Protein AF-A0A2E7EAT1-F1 (afdb_monomer)

Radius of gyration: 22.91 Å; Cα contacts (8 Å, |Δi|>4): 538; chains: 1; bounding box: 52×39×74 Å

pLDDT: mean 78.87, std 20.2, range [28.97, 98.12]

Sequence (276 aa):
MGLHQLEQKSNPVDELDRSYPRWRESFPIPLDDETGRGFLNGLLTTASKEARKTSPSGSSLACEHFLLPVSECLETEITLPVELSMTVNQLPASNRFDLSIHEGRTLLASVGPAYSVVSEKLIKVRVRQQKFICRRKDPSKALSVVASIGGQAVCAVEIPGSVLDLGVVPVGFDSSDESLRWHCVGQSSFTTRVQDLTLLVPEDSQVSSEDCSVIEQALSVFDTRLWHFSGCGRVTCANEDVFSIRLGGAQSFNSPIELKGKLLDYPTRPSALHLS

Secondary structure (DSSP, 8-state):
--STTSTTSS-HHHHHHHH-TTGGGGSSS---TTHHHHHHHHHHHHHHHHHTT--SSSPPSEEEEEEEGGGTEEEEEEE--SEEEEE-SS--S-SEEEEEEEETTEEEEEEEEEEEEEETTEEEEE-S--EEEEE-S-TTSPEEEEEEETTEEEEEEE-TT----TTTS-EEEE-SS--SSEEEEEESSEE-S-SEEEEEEETT-EEEEEEEEEEEEEEE-SSEEEEEEEEEEEEEEESSSEEEEEES----TT-------EEP-S--SSS--EE-

Mean predicted aligned error: 14.43 Å

Structure (mmCIF, N/CA/C/O backbone):
data_AF-A0A2E7EAT1-F1
#
_entry.id   AF-A0A2E7EAT1-F1
#
loop_
_atom_site.group_PDB
_atom_site.id
_atom_site.type_symbol
_atom_site.label_atom_id
_atom_site.label_alt_id
_atom_site.label_comp_id
_atom_site.label_asym_id
_atom_site.label_entity_id
_atom_site.label_seq_id
_atom_site.pdbx_PDB_ins_code
_atom_site.Cartn_x
_atom_site.Cartn_y
_atom_site.Cartn_z
_atom_site.occupancy
_atom_site.B_iso_or_equiv
_atom_site.auth_seq_id
_atom_site.auth_comp_id
_atom_site.auth_asym_id
_atom_site.auth_atom_id
_atom_site.pdbx_PDB_model_num
ATOM 1 N N . MET A 1 1 ? -22.369 27.302 -6.506 1.00 28.97 1 MET A N 1
ATOM 2 C CA . MET A 1 1 ? -23.353 26.275 -6.094 1.00 28.97 1 MET A CA 1
ATOM 3 C C . MET A 1 1 ? -23.202 25.098 -7.042 1.00 28.97 1 MET A C 1
ATOM 5 O O . MET A 1 1 ? -23.425 25.312 -8.217 1.00 28.97 1 MET A O 1
ATOM 9 N N . GLY A 1 2 ? -22.784 23.887 -6.699 1.00 33.88 2 GLY A N 1
ATOM 10 C CA . GLY A 1 2 ? -22.225 23.288 -5.491 1.00 33.88 2 GLY A CA 1
ATOM 11 C C . GLY A 1 2 ? -21.846 21.854 -5.894 1.00 33.88 2 GLY A C 1
ATOM 12 O O . GLY A 1 2 ? -22.722 21.101 -6.290 1.00 33.88 2 GLY A O 1
ATOM 13 N N . LEU A 1 3 ? -20.560 21.492 -5.839 1.00 37.31 3 LEU A N 1
ATOM 14 C CA . LEU A 1 3 ? -20.034 20.152 -6.183 1.00 37.31 3 LEU A CA 1
ATOM 15 C C . LEU A 1 3 ? -20.267 19.113 -5.062 1.00 37.31 3 LEU A C 1
ATOM 17 O O . LEU A 1 3 ? -19.711 18.022 -5.078 1.00 37.31 3 LEU A O 1
ATOM 21 N N . HIS A 1 4 ? -21.080 19.448 -4.060 1.00 41.50 4 HIS A N 1
ATOM 22 C CA . HIS A 1 4 ? -21.023 18.840 -2.728 1.00 41.50 4 HIS A CA 1
ATOM 23 C C . HIS A 1 4 ? -21.958 17.642 -2.500 1.00 41.50 4 HIS A C 1
ATOM 25 O O . HIS A 1 4 ? -22.282 17.358 -1.352 1.00 41.50 4 HIS A O 1
ATOM 31 N N . GLN A 1 5 ? -22.425 16.935 -3.535 1.00 43.59 5 GLN A N 1
ATOM 32 C CA . GLN A 1 5 ? -23.431 15.875 -3.323 1.00 43.59 5 GLN A CA 1
ATOM 33 C C . GLN A 1 5 ? -23.338 14.641 -4.228 1.00 43.59 5 GLN A C 1
ATOM 35 O O . GLN A 1 5 ? -24.230 13.797 -4.193 1.00 43.59 5 GLN A O 1
ATOM 40 N N . LEU A 1 6 ? -22.238 14.468 -4.966 1.00 47.22 6 LEU A N 1
ATOM 41 C CA . LEU A 1 6 ? -21.974 13.226 -5.714 1.00 47.22 6 LEU A CA 1
ATOM 42 C C . LEU A 1 6 ? -21.481 12.083 -4.805 1.00 47.22 6 LEU A C 1
ATOM 44 O O . LEU A 1 6 ? -21.530 10.919 -5.179 1.00 47.22 6 LEU A O 1
ATOM 48 N N . GLU A 1 7 ? -21.035 12.418 -3.591 1.00 44.88 7 GLU A N 1
ATOM 49 C CA . GLU A 1 7 ? -20.271 11.543 -2.691 1.00 44.88 7 GLU A CA 1
ATOM 50 C C . GLU A 1 7 ? -21.104 10.522 -1.897 1.00 44.88 7 GLU A C 1
ATOM 52 O O . GLU A 1 7 ? -20.537 9.625 -1.278 1.00 44.88 7 GLU A O 1
ATOM 57 N N . GLN A 1 8 ? -22.432 10.657 -1.870 1.00 47.19 8 GLN A N 1
ATOM 58 C CA . GLN A 1 8 ? -23.310 9.848 -1.007 1.00 47.19 8 GLN A CA 1
ATOM 59 C C . GLN A 1 8 ? -24.225 8.887 -1.776 1.00 47.19 8 GLN A C 1
ATOM 61 O O . GLN A 1 8 ? -25.107 8.272 -1.177 1.00 47.19 8 GLN A O 1
ATOM 66 N N . LYS A 1 9 ? -24.058 8.759 -3.097 1.00 50.50 9 LYS A N 1
ATOM 67 C CA . LYS A 1 9 ? -24.970 7.982 -3.946 1.00 50.50 9 LYS A CA 1
ATOM 68 C C . LYS A 1 9 ? -24.216 6.958 -4.783 1.00 50.50 9 LYS A C 1
ATOM 70 O O . LYS A 1 9 ? -23.127 7.221 -5.273 1.00 50.50 9 LYS A O 1
ATOM 75 N N . SER A 1 10 ? -24.830 5.794 -4.965 1.00 52.03 10 SER A N 1
ATOM 76 C CA . SER A 1 10 ? -24.263 4.637 -5.666 1.00 52.03 10 SER A CA 1
ATOM 77 C C . SER A 1 10 ? -24.008 4.852 -7.166 1.00 52.03 10 SER A C 1
ATOM 79 O O . SER A 1 10 ? -23.340 4.023 -7.774 1.00 52.03 10 SER A O 1
ATOM 81 N N . ASN A 1 11 ? -24.517 5.938 -7.767 1.00 60.50 11 ASN A N 1
ATOM 82 C CA . ASN A 1 11 ? -24.373 6.231 -9.196 1.00 60.50 11 ASN A CA 1
ATOM 83 C C . ASN A 1 11 ? -24.204 7.749 -9.446 1.00 60.50 11 ASN A C 1
ATOM 85 O O . ASN A 1 11 ? -25.186 8.452 -9.693 1.00 60.50 11 ASN A O 1
ATOM 89 N N . PRO A 1 12 ? -22.980 8.294 -9.337 1.00 60.62 12 PRO A N 1
ATOM 90 C CA . PRO A 1 12 ? -22.728 9.735 -9.451 1.00 60.62 12 PRO A CA 1
ATOM 91 C C . PRO A 1 12 ? -23.017 10.302 -10.852 1.00 60.62 12 PRO A C 1
ATOM 93 O O . PRO A 1 12 ? -23.352 11.478 -10.976 1.00 60.62 12 PRO A O 1
ATOM 96 N N . VAL A 1 13 ? -22.978 9.472 -11.899 1.00 62.53 13 VAL A N 1
ATOM 97 C CA . VAL A 1 13 ? -23.363 9.868 -13.265 1.00 62.53 13 VAL A CA 1
ATOM 98 C C . VAL A 1 13 ? -24.825 10.332 -13.338 1.00 62.53 13 VAL A C 1
ATOM 100 O O . VAL A 1 13 ? -25.099 11.348 -13.970 1.00 62.53 13 VAL A O 1
ATOM 103 N N . ASP A 1 14 ? -25.749 9.674 -12.630 1.00 66.31 14 ASP A N 1
ATOM 104 C CA . ASP A 1 14 ? -27.177 10.041 -12.653 1.00 66.31 14 ASP A CA 1
ATOM 105 C C . ASP A 1 14 ? -27.439 11.417 -12.018 1.00 66.31 14 ASP A C 1
ATOM 107 O O . ASP A 1 14 ? -28.362 12.140 -12.397 1.00 66.31 14 ASP A O 1
ATOM 111 N N . GLU A 1 15 ? -26.617 11.810 -11.044 1.00 64.56 15 GLU A N 1
ATOM 112 C CA . GLU A 1 15 ? -26.717 13.127 -10.417 1.00 64.56 15 GLU A CA 1
ATOM 113 C C . GLU A 1 15 ? -26.063 14.207 -11.287 1.00 64.56 15 GLU A C 1
ATOM 115 O O . GLU A 1 15 ? -26.566 15.330 -11.344 1.00 64.56 15 GLU A O 1
ATOM 120 N N . LEU A 1 16 ? -24.987 13.883 -12.014 1.00 61.81 16 LEU A N 1
ATOM 121 C CA . LEU A 1 16 ? -24.411 14.780 -13.021 1.00 61.81 16 LEU A CA 1
ATOM 122 C C . LEU A 1 16 ? -25.397 15.023 -14.176 1.00 61.81 16 LEU A C 1
ATOM 124 O O . LEU A 1 16 ? -25.563 16.162 -14.608 1.00 61.81 16 LEU A O 1
ATOM 128 N N . ASP A 1 17 ? -26.127 13.989 -14.597 1.00 68.56 17 ASP A N 1
ATOM 129 C CA . ASP A 1 17 ? -27.201 14.080 -15.598 1.00 68.56 17 ASP A CA 1
ATOM 130 C C . ASP A 1 17 ? -28.335 14.993 -15.148 1.00 68.56 17 ASP A C 1
ATOM 132 O O . ASP A 1 17 ? -28.894 15.752 -15.938 1.00 68.56 17 ASP A O 1
ATOM 136 N N . ARG A 1 18 ? -28.655 14.950 -13.856 1.00 65.06 18 ARG A N 1
ATOM 137 C CA . ARG A 1 18 ? -29.712 15.758 -13.254 1.00 65.06 18 ARG A CA 1
ATOM 138 C C . ARG A 1 18 ? -29.282 17.204 -12.989 1.00 65.06 18 ARG A C 1
ATOM 140 O O . ARG A 1 18 ? -30.088 18.116 -13.159 1.00 65.06 18 ARG A O 1
ATOM 147 N N . SER A 1 19 ? -28.052 17.416 -12.526 1.00 63.16 19 SER A N 1
ATOM 148 C CA . SER A 1 19 ? -27.554 18.725 -12.076 1.00 63.16 19 SER A CA 1
ATOM 149 C C . SER A 1 19 ? -26.894 19.540 -13.189 1.00 63.16 19 SER A C 1
ATOM 151 O O . SER A 1 19 ? -26.965 20.770 -13.168 1.00 63.16 19 SER A O 1
ATOM 153 N N . TYR A 1 20 ? -26.307 18.880 -14.190 1.00 65.06 20 TYR A N 1
ATOM 154 C CA . TYR A 1 20 ? -25.714 19.530 -15.353 1.00 65.06 20 TYR A CA 1
ATOM 155 C C . TYR A 1 20 ? -25.959 18.710 -16.635 1.00 65.06 20 TYR A C 1
ATOM 157 O O . TYR A 1 20 ? -25.028 18.136 -17.181 1.00 65.06 20 TYR A O 1
ATOM 165 N N . PRO A 1 21 ? -27.189 18.679 -17.187 1.00 66.31 21 PRO A N 1
ATOM 166 C CA . PRO A 1 21 ? -27.603 17.717 -18.224 1.00 66.31 21 PRO A CA 1
ATOM 167 C C . PRO A 1 21 ? -26.758 17.679 -19.510 1.00 66.31 21 PRO A C 1
ATOM 169 O O . PRO A 1 21 ? -26.779 16.688 -20.233 1.00 66.31 21 PRO A O 1
ATOM 172 N N . ARG A 1 22 ? -26.004 18.748 -19.798 1.00 63.25 22 ARG A N 1
ATOM 173 C CA . ARG A 1 22 ? -25.12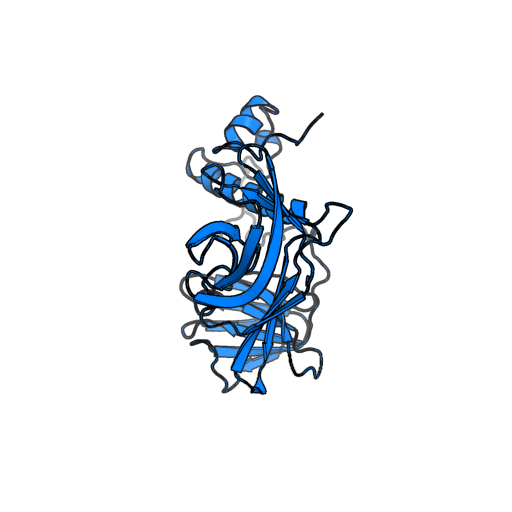5 18.873 -20.975 1.00 63.25 22 ARG A CA 1
ATOM 174 C C . ARG A 1 22 ? -23.644 18.655 -20.672 1.00 63.25 22 ARG A C 1
ATOM 176 O O . ARG A 1 22 ? -22.795 18.921 -21.515 1.00 63.25 22 ARG A O 1
ATOM 183 N N . TRP A 1 23 ? -23.310 18.158 -19.485 1.00 67.75 23 TRP A N 1
ATOM 184 C CA . TRP A 1 23 ? -21.926 17.906 -19.086 1.00 67.75 23 TRP A CA 1
ATOM 185 C C . TRP A 1 23 ? -21.189 16.985 -20.072 1.00 67.75 23 TRP A C 1
ATOM 187 O O . TRP A 1 23 ? -20.004 17.190 -20.326 1.00 67.75 23 TRP A O 1
ATOM 197 N N . ARG A 1 24 ? -21.910 16.030 -20.682 1.00 63.88 24 ARG A N 1
ATOM 198 C CA . ARG A 1 24 ? -21.388 15.111 -21.706 1.00 63.88 24 ARG A CA 1
ATOM 199 C C . ARG A 1 24 ? -20.884 15.825 -22.958 1.00 63.88 24 ARG A C 1
ATOM 201 O O . ARG A 1 24 ? -19.910 15.381 -23.547 1.00 63.88 24 ARG A O 1
ATOM 208 N N . GLU A 1 25 ? -21.497 16.945 -23.341 1.00 61.31 25 GLU A N 1
ATOM 209 C CA . GLU A 1 25 ? -21.075 17.744 -24.505 1.00 61.31 25 GLU A CA 1
ATOM 210 C C . GLU A 1 25 ? -19.746 18.470 -24.252 1.00 61.31 25 GLU A C 1
ATOM 212 O O . GLU A 1 25 ? -19.047 18.850 -25.185 1.00 61.31 25 GLU A O 1
ATOM 217 N N . SER A 1 26 ? -19.401 18.670 -22.979 1.00 56.22 26 SER A N 1
ATOM 218 C CA . SER A 1 26 ? -18.141 19.283 -22.546 1.00 56.22 26 SER A CA 1
ATOM 219 C C . SER A 1 26 ? -17.077 18.240 -22.196 1.00 56.22 26 SER A C 1
ATOM 221 O O . SER A 1 26 ? -15.976 18.603 -21.780 1.00 56.22 26 SER A O 1
ATOM 223 N N . PHE A 1 27 ? -17.405 16.950 -22.322 1.00 54.09 27 PHE A N 1
ATOM 224 C CA . PHE A 1 27 ? -16.503 15.862 -21.988 1.00 54.09 27 PHE A CA 1
ATOM 225 C C . PHE A 1 27 ? -15.652 15.498 -23.217 1.00 54.09 27 PHE A C 1
ATOM 227 O O . PHE A 1 27 ? -16.195 15.330 -24.307 1.00 54.09 27 PHE A O 1
ATOM 234 N N . PRO A 1 28 ? -14.319 15.382 -23.080 1.00 48.28 28 PRO A N 1
ATOM 235 C CA . PRO A 1 28 ? -13.398 15.347 -24.220 1.00 48.28 28 PRO A CA 1
ATOM 236 C C . PRO A 1 28 ? -13.433 14.054 -25.057 1.00 48.28 28 PRO A C 1
ATOM 238 O O . PRO A 1 28 ? -12.674 13.945 -26.017 1.00 48.28 28 PRO A O 1
ATOM 241 N N . ILE A 1 29 ? -14.282 13.077 -24.719 1.00 47.31 29 ILE A N 1
ATOM 242 C CA . ILE A 1 29 ? -14.401 11.791 -25.420 1.00 47.31 29 ILE A CA 1
ATOM 243 C C . ILE A 1 29 ? -15.896 11.436 -25.541 1.00 47.31 29 ILE A C 1
ATOM 245 O O . ILE A 1 29 ? -16.585 11.468 -24.518 1.00 47.31 29 ILE A O 1
ATOM 249 N N . PRO A 1 30 ? -16.421 11.100 -26.738 1.00 51.84 30 PRO A N 1
ATOM 250 C CA . PRO A 1 30 ? -17.776 10.576 -26.882 1.00 51.84 30 PRO A CA 1
ATOM 251 C C . PRO A 1 30 ? -17.837 9.159 -26.300 1.00 51.84 30 PRO A C 1
ATOM 253 O O . PRO A 1 30 ? -16.985 8.323 -26.590 1.00 51.84 30 PRO A O 1
ATOM 256 N N . LEU A 1 31 ? -18.814 8.914 -25.431 1.00 51.00 31 LEU A N 1
ATOM 257 C CA . LEU A 1 31 ? -18.937 7.678 -24.665 1.00 51.00 31 LEU A CA 1
ATOM 258 C C . LEU A 1 31 ? -20.204 6.940 -25.089 1.00 51.00 31 LEU A C 1
ATOM 260 O O . LEU A 1 31 ? -21.285 7.521 -25.041 1.00 51.00 31 LEU A O 1
ATOM 264 N N . ASP A 1 32 ? -20.065 5.663 -25.435 1.00 57.19 32 ASP A N 1
ATOM 265 C CA . ASP A 1 32 ? -21.198 4.763 -25.637 1.00 57.19 32 ASP A CA 1
ATOM 266 C C . ASP A 1 32 ? -21.743 4.302 -24.267 1.00 57.19 32 ASP A C 1
ATOM 268 O O . ASP A 1 32 ? -20.982 4.041 -23.323 1.00 57.19 32 ASP A O 1
ATOM 272 N N . ASP A 1 33 ? -23.074 4.246 -24.151 1.00 59.47 33 ASP A N 1
ATOM 273 C CA . ASP A 1 33 ? -23.822 4.457 -22.898 1.00 59.47 33 ASP A CA 1
ATOM 274 C C . ASP A 1 33 ? -23.618 3.424 -21.773 1.00 59.47 33 ASP A C 1
ATOM 276 O O . ASP A 1 33 ? -23.931 3.727 -20.620 1.00 59.47 33 ASP A O 1
ATOM 280 N N . GLU A 1 34 ? -23.077 2.232 -22.039 1.00 55.03 34 GLU A N 1
ATOM 281 C CA . GLU A 1 34 ? -22.991 1.168 -21.023 1.00 55.03 34 GLU A CA 1
ATOM 282 C C . GLU A 1 34 ? -21.572 1.004 -20.442 1.00 55.03 34 GLU A C 1
ATOM 284 O O . GLU A 1 34 ? -21.390 1.042 -19.222 1.00 55.03 34 GLU A O 1
ATOM 289 N N . THR A 1 35 ? -20.537 0.952 -21.287 1.00 50.91 35 THR A N 1
ATOM 290 C CA . THR A 1 35 ? -19.131 0.806 -20.852 1.00 50.91 35 THR A CA 1
ATOM 291 C C . THR A 1 35 ? -18.541 2.121 -20.322 1.00 50.91 35 THR A C 1
ATOM 293 O O . THR A 1 35 ? -17.751 2.119 -19.373 1.00 50.91 35 THR A O 1
ATOM 296 N N . GLY A 1 36 ? -18.968 3.270 -20.862 1.00 53.06 36 GLY A N 1
ATOM 297 C CA . GLY A 1 36 ? -18.473 4.587 -20.441 1.00 53.06 36 GLY A CA 1
ATOM 298 C C . GLY A 1 36 ? -18.829 4.944 -18.994 1.00 53.06 36 GLY A C 1
ATOM 299 O O . GLY A 1 36 ? -18.054 5.606 -18.302 1.00 53.06 36 GLY A O 1
ATOM 300 N N . ARG A 1 37 ? -19.970 4.452 -18.496 1.00 54.72 37 ARG A N 1
ATOM 301 C CA . ARG A 1 37 ? -20.460 4.736 -17.136 1.00 54.72 37 ARG A CA 1
ATOM 302 C C . ARG A 1 37 ? -19.604 4.083 -16.053 1.00 54.72 37 ARG A C 1
ATOM 304 O O . ARG A 1 37 ? -19.332 4.717 -15.035 1.00 54.72 37 ARG A O 1
ATOM 311 N N . GLY A 1 38 ? -19.151 2.847 -16.274 1.00 55.97 38 GLY A N 1
ATOM 312 C CA . GLY A 1 38 ? -18.271 2.137 -15.339 1.00 55.97 38 GLY A CA 1
ATOM 313 C C . GLY A 1 38 ? -16.911 2.824 -15.193 1.00 55.97 38 GLY A C 1
ATOM 314 O O . GLY A 1 38 ? -16.457 3.081 -14.078 1.00 55.97 38 GLY A O 1
ATOM 315 N N . PHE A 1 39 ? -16.316 3.216 -16.322 1.00 55.12 39 PHE A N 1
ATOM 316 C CA . PHE A 1 39 ? -15.049 3.948 -16.366 1.00 55.12 39 PHE A CA 1
ATOM 317 C C . PHE A 1 39 ? -15.139 5.329 -15.695 1.00 55.12 39 PHE A C 1
ATOM 319 O O . PHE A 1 39 ? -14.283 5.685 -14.884 1.00 55.12 39 PHE A O 1
ATOM 326 N N . LEU A 1 40 ? -16.211 6.083 -15.961 1.00 55.28 40 LEU A N 1
ATOM 327 C CA . LEU A 1 40 ? -16.475 7.381 -15.330 1.00 55.28 40 LEU A CA 1
ATOM 328 C C . LEU A 1 40 ? -16.668 7.277 -13.820 1.00 55.28 40 LEU A C 1
ATOM 330 O O . LEU A 1 40 ? -16.116 8.087 -13.077 1.00 55.28 40 LEU A O 1
ATOM 334 N N . ASN A 1 41 ? -17.424 6.278 -13.361 1.00 55.06 41 ASN A N 1
ATOM 335 C CA . ASN A 1 41 ? -17.585 6.028 -11.934 1.00 55.06 41 ASN A CA 1
ATOM 336 C C . ASN A 1 41 ? -16.228 5.723 -11.288 1.00 55.06 41 ASN A C 1
ATOM 338 O O . ASN A 1 41 ? -15.935 6.269 -10.227 1.00 55.06 41 ASN A O 1
ATOM 342 N N . GLY A 1 42 ? -15.370 4.941 -11.949 1.00 53.81 42 GLY A N 1
ATOM 343 C CA . GLY A 1 42 ? -13.995 4.696 -11.510 1.00 53.81 42 GLY A CA 1
ATOM 344 C C . GLY A 1 42 ? -13.162 5.978 -11.408 1.00 53.81 42 GLY A C 1
ATOM 345 O O . GLY A 1 42 ? -12.631 6.284 -10.342 1.00 53.81 42 GLY A O 1
ATOM 346 N N . LEU A 1 43 ? -13.101 6.774 -12.479 1.00 55.16 43 LEU A N 1
ATOM 347 C CA . LEU A 1 43 ? -12.335 8.026 -12.532 1.00 55.16 43 LEU A CA 1
ATOM 348 C C . LEU A 1 43 ? -12.812 9.070 -11.518 1.00 55.16 43 LEU A C 1
ATOM 350 O O . LEU A 1 43 ? -11.986 9.670 -10.833 1.00 55.16 43 LEU A O 1
ATOM 354 N N . LEU A 1 44 ? -14.124 9.281 -11.397 1.00 53.06 44 LEU A N 1
ATOM 355 C CA . LEU A 1 44 ? -14.697 10.233 -10.442 1.00 53.06 44 LEU A CA 1
ATOM 356 C C . LEU A 1 44 ? -14.467 9.774 -9.003 1.00 53.06 44 LEU A C 1
ATOM 358 O O . LEU A 1 44 ? -14.117 10.588 -8.155 1.00 53.06 44 LEU A O 1
ATOM 362 N N . THR A 1 45 ? -14.577 8.472 -8.730 1.00 51.34 45 THR A N 1
ATOM 363 C CA . THR A 1 45 ? -14.270 7.923 -7.402 1.00 51.34 45 THR A CA 1
ATOM 364 C C . THR A 1 45 ? -12.799 8.141 -7.048 1.00 51.34 45 THR A C 1
ATOM 366 O O . THR A 1 45 ? -12.493 8.559 -5.930 1.00 51.34 45 THR A O 1
ATOM 369 N N . THR A 1 46 ? -11.883 7.918 -7.992 1.00 50.34 46 THR A N 1
ATOM 370 C CA . THR A 1 46 ? -10.442 8.135 -7.796 1.00 50.34 46 THR A CA 1
ATOM 371 C C . THR A 1 46 ? -10.106 9.621 -7.643 1.00 50.34 46 THR A C 1
ATOM 373 O O . THR A 1 46 ? -9.403 9.994 -6.706 1.00 50.34 46 THR A O 1
ATOM 376 N N . ALA A 1 47 ? -10.681 10.499 -8.468 1.00 40.22 47 ALA A N 1
ATOM 377 C CA . ALA A 1 47 ? -10.500 11.947 -8.362 1.00 40.22 47 ALA A CA 1
ATOM 378 C C . ALA A 1 47 ? -11.070 12.517 -7.049 1.00 40.22 47 ALA A C 1
ATOM 380 O O . ALA A 1 47 ? -10.448 13.369 -6.416 1.00 40.22 47 ALA A O 1
ATOM 381 N N . SER A 1 48 ? -12.213 12.008 -6.582 1.00 41.56 48 SER A N 1
ATOM 382 C CA . SER A 1 48 ? -12.782 12.367 -5.279 1.00 41.56 48 SER A CA 1
ATOM 383 C C . SER A 1 48 ? -11.953 11.848 -4.100 1.00 41.56 48 SER A C 1
ATOM 385 O O . SER A 1 48 ? -11.920 12.503 -3.059 1.00 41.56 48 SER A O 1
ATOM 387 N N . LYS A 1 49 ? -11.269 10.702 -4.227 1.00 45.25 49 LYS A N 1
ATOM 388 C CA . LYS A 1 49 ? -10.304 10.228 -3.216 1.00 45.25 49 LYS A CA 1
ATOM 389 C C . LYS A 1 49 ? -9.079 11.144 -3.149 1.00 45.25 49 LYS A C 1
ATOM 391 O O . LYS A 1 49 ? -8.650 11.491 -2.051 1.00 45.25 49 LYS A O 1
ATOM 396 N N . GLU A 1 50 ? -8.581 11.602 -4.294 1.00 44.19 50 GLU A N 1
ATOM 397 C CA . GLU A 1 50 ? -7.447 12.531 -4.375 1.00 44.19 50 GLU A CA 1
ATOM 398 C C . GLU A 1 50 ? -7.790 13.941 -3.854 1.00 44.19 50 GLU A C 1
ATOM 400 O O . GLU A 1 50 ? -6.991 14.546 -3.141 1.00 44.19 50 GLU A O 1
ATOM 405 N N . ALA A 1 51 ? -9.010 14.439 -4.089 1.00 38.19 51 ALA A N 1
ATOM 406 C CA . ALA A 1 51 ? -9.466 15.740 -3.584 1.00 38.19 51 ALA A CA 1
ATOM 407 C C . ALA A 1 51 ? -9.653 15.801 -2.049 1.00 38.19 51 ALA A C 1
ATOM 409 O O . ALA A 1 51 ? -9.651 16.888 -1.469 1.00 38.19 51 ALA A O 1
ATOM 410 N N . ARG A 1 52 ? -9.769 14.656 -1.353 1.00 43.81 52 ARG A N 1
ATOM 411 C CA . ARG A 1 52 ? -9.833 14.604 0.126 1.00 43.81 52 ARG A CA 1
ATOM 412 C C . ARG A 1 52 ? -8.501 14.910 0.812 1.00 43.81 52 ARG A C 1
ATOM 414 O O . ARG A 1 52 ? -8.497 15.123 2.022 1.00 43.81 52 ARG A O 1
ATOM 421 N N . LYS A 1 53 ? -7.388 14.982 0.072 1.00 43.12 53 LYS A N 1
ATOM 422 C CA . LYS A 1 53 ? -6.062 15.319 0.623 1.00 43.12 53 LYS A CA 1
ATOM 423 C C . LYS A 1 53 ? -5.957 16.760 1.150 1.00 43.12 53 LYS A C 1
ATOM 425 O O . LYS A 1 53 ? -4.947 17.107 1.753 1.00 43.12 53 LYS A O 1
ATOM 430 N N . THR A 1 54 ? -6.985 17.597 0.989 1.00 38.53 54 THR A N 1
ATOM 431 C CA . THR A 1 54 ? -6.985 18.994 1.451 1.00 38.53 54 THR A CA 1
ATOM 432 C C . THR A 1 54 ? -8.168 19.312 2.371 1.00 38.53 54 THR A C 1
ATOM 434 O O . THR A 1 54 ? -9.056 20.081 2.008 1.00 38.53 54 THR A O 1
ATOM 437 N N . SER A 1 55 ? -8.190 18.758 3.587 1.00 40.78 55 SER A N 1
ATOM 438 C CA . SER A 1 55 ? -8.990 19.322 4.687 1.00 40.78 55 SER A CA 1
ATOM 439 C C . SER A 1 55 ? -8.070 19.986 5.718 1.00 40.78 55 SER A C 1
ATOM 441 O O . SER A 1 55 ? -7.146 19.329 6.202 1.00 40.78 55 SER A O 1
ATOM 443 N N . PRO A 1 56 ? -8.286 21.262 6.081 1.00 42.25 56 PRO A N 1
ATOM 444 C CA . PRO A 1 56 ? -7.457 21.945 7.062 1.00 42.25 56 PRO A CA 1
ATOM 445 C C . PRO A 1 56 ? -7.879 21.573 8.496 1.00 42.25 56 PRO A C 1
ATOM 447 O O . PRO A 1 56 ? -9.064 21.561 8.819 1.00 42.25 56 PRO A O 1
ATOM 450 N N . SER A 1 57 ? -6.873 21.362 9.353 1.00 42.78 57 SER A N 1
ATOM 451 C CA . SER A 1 57 ? -6.883 21.054 10.802 1.00 42.78 57 SER A CA 1
ATOM 452 C C . SER A 1 57 ? -6.927 19.561 11.202 1.00 42.78 57 SER A C 1
ATOM 454 O O . SER A 1 57 ? -7.959 18.902 11.173 1.00 42.78 57 SER A O 1
ATOM 456 N N . GLY A 1 58 ? -5.759 19.054 11.634 1.00 53.22 58 GLY A N 1
ATOM 457 C CA . GLY A 1 58 ? -5.495 17.653 11.998 1.00 53.22 58 GLY A CA 1
ATOM 458 C C . GLY A 1 58 ? -5.001 16.838 10.799 1.00 53.22 58 GLY A C 1
ATOM 459 O O . GLY A 1 58 ? -5.637 16.854 9.753 1.00 53.22 58 GLY A O 1
ATOM 460 N N . SER A 1 59 ? -3.855 16.156 10.909 1.00 63.19 59 SER A N 1
ATOM 461 C CA . SER A 1 59 ? -3.364 15.278 9.834 1.00 63.19 59 SER A CA 1
ATOM 462 C C . SER A 1 59 ? -4.437 14.254 9.468 1.00 63.19 59 SER A C 1
ATOM 464 O O . SER A 1 59 ? -4.968 13.596 10.359 1.00 63.19 59 SER A O 1
ATOM 466 N N . SER A 1 60 ? -4.772 14.114 8.187 1.00 84.81 60 SER A N 1
ATOM 467 C CA . SER A 1 60 ? -5.703 13.080 7.730 1.00 84.81 60 SER A CA 1
ATOM 468 C C . SER A 1 60 ? -5.128 11.682 7.972 1.00 84.81 60 SER A C 1
ATOM 470 O O . SER A 1 60 ? -3.910 11.509 8.002 1.00 84.81 60 SER A O 1
ATOM 472 N N . LEU A 1 61 ? -6.002 10.680 8.112 1.00 92.62 61 LEU A N 1
ATOM 473 C CA . LEU A 1 61 ? -5.589 9.277 8.108 1.00 92.62 61 LEU A CA 1
ATOM 474 C C . LEU A 1 61 ? -4.872 8.970 6.787 1.00 92.62 61 LEU A C 1
ATOM 476 O O . LEU A 1 61 ? -5.478 9.106 5.724 1.00 92.62 61 LEU A O 1
ATOM 480 N N . ALA A 1 62 ? -3.601 8.591 6.857 1.00 94.19 62 ALA A N 1
ATOM 481 C CA . ALA A 1 62 ? -2.762 8.369 5.685 1.00 94.19 62 ALA A CA 1
ATOM 482 C C . ALA A 1 62 ? -1.661 7.349 5.978 1.00 94.19 62 ALA A C 1
ATOM 484 O O . ALA A 1 62 ? -1.355 7.061 7.142 1.00 94.19 62 ALA A O 1
ATOM 485 N N . CYS A 1 63 ? -1.036 6.844 4.920 1.00 95.81 63 CYS A N 1
ATOM 486 C CA . CYS A 1 63 ? 0.184 6.067 5.027 1.00 95.81 63 CYS A CA 1
ATOM 487 C C . CYS A 1 63 ? 1.156 6.341 3.880 1.00 95.81 63 CYS A C 1
ATOM 489 O O . CYS A 1 63 ? 0.755 6.778 2.803 1.00 95.81 63 CYS A O 1
ATOM 491 N N . GLU A 1 64 ? 2.423 6.042 4.140 1.00 96.50 64 GLU A N 1
ATOM 492 C CA . GLU A 1 64 ? 3.518 6.044 3.173 1.00 96.50 64 GLU A CA 1
ATOM 493 C C . GLU A 1 64 ? 4.239 4.698 3.251 1.00 96.50 64 GLU A C 1
ATOM 495 O O . GLU A 1 64 ? 4.365 4.107 4.328 1.00 96.50 64 GLU A O 1
ATOM 500 N N . HIS A 1 65 ? 4.694 4.194 2.108 1.00 97.06 65 HIS A N 1
ATOM 501 C CA . HIS A 1 65 ? 5.317 2.878 2.006 1.00 97.06 65 HIS A CA 1
ATOM 502 C C . HIS A 1 65 ? 6.805 3.009 1.720 1.00 97.06 65 HIS A C 1
ATOM 504 O O . HIS A 1 65 ? 7.215 3.865 0.936 1.00 97.06 65 HIS A O 1
ATOM 510 N N . PHE A 1 66 ? 7.597 2.128 2.324 1.00 96.25 66 PHE A N 1
ATOM 511 C CA . PHE A 1 66 ? 9.043 2.123 2.186 1.00 96.25 66 PHE A CA 1
ATOM 512 C C . PHE A 1 66 ? 9.551 0.707 1.944 1.00 96.25 66 PHE A C 1
ATOM 514 O O . PHE A 1 66 ? 9.265 -0.195 2.731 1.00 96.25 66 PHE A O 1
ATOM 521 N N . LEU A 1 67 ? 10.321 0.513 0.878 1.00 94.69 67 LEU A N 1
ATOM 522 C CA . LEU A 1 67 ? 11.086 -0.711 0.670 1.00 94.69 67 LEU A CA 1
ATOM 523 C C . LEU A 1 67 ? 12.399 -0.602 1.447 1.00 94.69 67 LEU A C 1
ATOM 525 O O . LEU A 1 67 ? 13.091 0.409 1.346 1.00 94.69 67 LEU A O 1
ATOM 529 N N . LEU A 1 68 ? 12.744 -1.626 2.223 1.00 93.06 68 LEU A N 1
ATOM 530 C CA . LEU A 1 68 ? 14.027 -1.737 2.913 1.00 93.06 68 LEU A CA 1
ATOM 531 C C . LEU A 1 68 ? 14.870 -2.795 2.189 1.00 93.06 68 LEU A C 1
ATOM 533 O O . LEU A 1 68 ? 14.689 -3.985 2.471 1.00 93.06 68 LEU A O 1
ATOM 537 N N . PRO A 1 69 ? 15.798 -2.401 1.298 1.00 86.56 69 PRO A N 1
ATOM 538 C CA . PRO A 1 69 ? 16.493 -3.336 0.408 1.00 86.56 69 PRO A CA 1
ATOM 539 C C . PRO A 1 69 ? 17.334 -4.362 1.165 1.00 86.56 69 PRO A C 1
ATOM 541 O O . PRO A 1 69 ? 17.338 -5.534 0.824 1.00 86.56 69 PRO A O 1
ATOM 544 N N . VAL A 1 70 ? 17.996 -3.936 2.247 1.00 87.06 70 VAL A N 1
ATOM 545 C CA . VAL A 1 70 ? 18.894 -4.791 3.047 1.00 87.06 70 VAL A CA 1
ATOM 546 C C . VAL A 1 70 ? 18.145 -5.922 3.753 1.00 87.06 70 VAL A C 1
ATOM 548 O O . VAL A 1 70 ? 18.696 -6.995 3.969 1.00 87.06 70 VAL A O 1
ATOM 551 N N . SER A 1 71 ? 16.902 -5.667 4.159 1.00 87.31 71 SER A N 1
ATOM 552 C CA . SER A 1 71 ? 16.067 -6.640 4.873 1.00 87.31 71 SER A CA 1
ATOM 553 C C . SER A 1 71 ? 14.973 -7.251 4.006 1.00 87.31 71 SER A C 1
ATOM 555 O O . SER A 1 71 ? 14.138 -7.973 4.546 1.00 87.31 71 SER A O 1
ATOM 557 N N . GLU A 1 72 ? 14.939 -6.898 2.717 1.00 88.50 72 GLU A N 1
ATOM 558 C CA . GLU A 1 72 ? 13.961 -7.377 1.735 1.00 88.50 72 GLU A CA 1
ATOM 559 C C . GLU A 1 72 ? 12.519 -7.304 2.257 1.00 88.50 72 GLU A C 1
ATOM 561 O O . GLU A 1 72 ? 11.724 -8.232 2.122 1.00 88.50 72 GLU A O 1
ATOM 566 N N . CYS A 1 73 ? 12.174 -6.204 2.931 1.00 90.81 73 CYS A N 1
ATOM 567 C CA . CYS A 1 73 ? 10.853 -6.053 3.525 1.00 90.81 73 CYS A CA 1
ATOM 568 C C . CYS A 1 73 ? 10.241 -4.693 3.222 1.00 90.81 73 CYS A C 1
ATOM 570 O O . CYS A 1 73 ? 10.934 -3.713 2.949 1.00 90.81 73 CYS A O 1
ATOM 572 N N . LEU A 1 74 ? 8.912 -4.656 3.276 1.00 94.81 74 LEU A N 1
ATOM 573 C CA . LEU A 1 74 ? 8.140 -3.442 3.105 1.00 94.81 74 LEU A CA 1
ATOM 574 C C . LEU A 1 74 ? 7.687 -2.934 4.474 1.00 94.81 74 LEU A C 1
ATOM 576 O O . LEU A 1 74 ? 6.997 -3.631 5.224 1.00 94.81 74 LEU A O 1
ATOM 580 N N . GLU A 1 75 ? 8.037 -1.694 4.779 1.00 96.00 75 GLU A N 1
ATOM 581 C CA . GLU A 1 75 ? 7.502 -0.956 5.912 1.00 96.00 75 GLU A CA 1
ATOM 582 C C . GLU A 1 75 ? 6.427 0.020 5.445 1.00 96.00 75 GLU A C 1
ATOM 584 O O . GLU A 1 75 ? 6.389 0.488 4.308 1.00 96.00 75 GLU A O 1
ATOM 589 N N . THR A 1 76 ? 5.476 0.290 6.325 1.00 97.44 76 THR A N 1
ATOM 590 C CA . THR A 1 76 ? 4.461 1.313 6.111 1.00 97.44 76 THR A CA 1
ATOM 591 C C . THR A 1 76 ? 4.436 2.219 7.324 1.00 97.44 76 THR A C 1
ATOM 593 O O . THR A 1 76 ? 4.209 1.759 8.448 1.00 97.44 76 THR A O 1
ATOM 596 N N . GLU A 1 77 ? 4.682 3.503 7.090 1.00 97.62 77 GLU A N 1
ATOM 597 C CA . GLU A 1 77 ? 4.455 4.546 8.076 1.00 97.62 77 GLU A CA 1
ATOM 598 C C . GLU A 1 77 ? 2.990 4.962 8.015 1.00 97.62 77 GLU A C 1
ATOM 600 O O . GLU A 1 77 ? 2.466 5.302 6.958 1.00 97.62 77 GLU A O 1
ATOM 605 N N . ILE A 1 78 ? 2.312 4.928 9.154 1.00 97.06 78 ILE A N 1
ATOM 606 C CA . ILE A 1 78 ? 0.902 5.280 9.291 1.00 97.06 78 ILE A CA 1
ATOM 607 C C . ILE A 1 78 ? 0.812 6.562 10.103 1.00 97.06 78 ILE A C 1
ATOM 609 O O . ILE A 1 78 ? 1.351 6.647 11.211 1.00 97.06 78 ILE A O 1
ATOM 613 N N . THR A 1 79 ? 0.067 7.526 9.570 1.00 95.88 79 THR A N 1
ATOM 614 C CA . THR A 1 79 ? -0.302 8.759 10.260 1.00 95.88 79 THR A CA 1
ATOM 615 C C . THR A 1 79 ? -1.789 8.727 10.595 1.00 95.88 79 THR A C 1
ATOM 617 O O . THR A 1 79 ? -2.642 8.695 9.710 1.00 95.88 79 THR A O 1
ATOM 620 N N . LEU A 1 80 ? -2.109 8.741 11.888 1.00 94.44 80 LEU A N 1
ATOM 621 C CA . LEU A 1 80 ? -3.467 8.844 12.409 1.00 94.44 80 LEU A CA 1
ATOM 622 C C . LEU A 1 80 ? -3.811 10.310 12.736 1.00 94.44 80 LEU A C 1
ATOM 624 O O . LEU A 1 80 ? -2.956 11.049 13.233 1.00 94.44 80 LEU A O 1
ATOM 628 N N . PRO A 1 81 ? -5.068 10.739 12.539 1.00 93.00 81 PRO A N 1
ATOM 629 C CA . PRO A 1 81 ? -5.539 12.037 13.015 1.00 93.00 81 PRO A CA 1
ATOM 630 C C . PRO A 1 81 ? -5.575 12.106 14.548 1.00 93.00 81 PRO A C 1
ATOM 632 O O . PRO A 1 81 ? -5.634 11.088 15.230 1.00 93.00 81 PRO A O 1
ATOM 635 N N . VAL A 1 82 ? -5.607 13.323 15.112 1.00 91.12 82 VAL A N 1
ATOM 636 C CA . VAL A 1 82 ? -5.884 13.547 16.555 1.00 91.12 82 VAL A CA 1
ATOM 637 C C . VAL A 1 82 ? -7.239 12.954 16.954 1.00 91.12 82 VAL A C 1
ATOM 639 O O . VAL A 1 82 ? -7.379 12.391 18.039 1.00 91.12 82 VAL A O 1
ATOM 642 N N . GLU A 1 83 ? -8.236 13.099 16.085 1.00 92.00 83 GLU A N 1
ATOM 643 C CA . GLU A 1 83 ? -9.577 12.551 16.251 1.00 92.00 83 GLU A CA 1
ATOM 644 C C . GLU A 1 83 ? -9.895 11.655 15.055 1.00 92.00 83 GLU A C 1
ATOM 646 O O . GLU A 1 83 ? -9.902 12.109 13.912 1.00 92.00 83 GLU A O 1
ATOM 651 N N . LEU A 1 84 ? -10.160 10.378 15.321 1.00 93.12 84 LEU A N 1
ATOM 652 C CA . LEU A 1 84 ? -10.550 9.401 14.316 1.00 93.12 84 LEU A CA 1
ATOM 653 C C . LEU A 1 84 ? -12.058 9.166 14.392 1.00 93.12 84 LEU A C 1
ATOM 655 O O . LEU A 1 84 ? -12.585 8.809 15.445 1.00 93.12 84 LEU A O 1
ATOM 659 N N . SER A 1 85 ? -12.745 9.361 13.270 1.00 92.19 85 SER A N 1
ATOM 660 C CA . SER A 1 85 ? -14.179 9.101 13.147 1.00 92.19 85 SER A CA 1
ATOM 661 C C . SER A 1 85 ? -14.411 7.747 12.480 1.00 92.19 85 SER A C 1
ATOM 663 O O . SER A 1 85 ? -13.862 7.493 11.411 1.00 92.19 85 SER A O 1
ATOM 665 N N . MET A 1 86 ? -15.222 6.889 13.097 1.00 92.44 86 MET A N 1
ATOM 666 C CA . MET A 1 86 ? -15.550 5.553 12.586 1.00 92.44 86 MET A CA 1
ATOM 667 C C . MET A 1 86 ? -17.053 5.306 12.671 1.00 92.44 86 MET A C 1
ATOM 669 O O . MET A 1 86 ? -17.700 5.660 13.659 1.00 92.44 86 MET A O 1
ATOM 673 N N . THR A 1 87 ? -17.617 4.695 11.633 1.00 91.94 87 THR A N 1
ATOM 674 C CA . THR A 1 87 ? -19.036 4.334 11.601 1.00 91.94 87 THR A CA 1
ATOM 675 C C . THR A 1 87 ? -19.255 2.995 12.297 1.00 91.94 87 THR A C 1
ATOM 677 O O . THR A 1 87 ? -18.533 2.031 12.050 1.00 91.94 87 THR A O 1
ATOM 680 N N . VAL A 1 88 ? -20.275 2.925 13.148 1.00 90.00 88 VAL A N 1
ATOM 681 C CA . VAL A 1 88 ? -20.712 1.709 13.842 1.00 90.00 88 VAL A CA 1
ATOM 682 C C . VAL A 1 88 ? -22.103 1.299 13.365 1.00 90.00 88 VAL A C 1
ATOM 684 O O . VAL A 1 88 ? -22.967 2.138 13.107 1.00 90.00 88 VAL A O 1
ATOM 687 N N . ASN A 1 89 ? -22.336 -0.010 13.264 1.00 85.81 89 ASN A N 1
ATOM 688 C CA . ASN A 1 89 ? -23.634 -0.549 12.840 1.00 85.81 89 ASN A CA 1
ATOM 689 C C . ASN A 1 89 ? -24.680 -0.524 13.962 1.00 85.81 89 ASN A C 1
ATOM 691 O O . ASN A 1 89 ? -25.879 -0.448 13.697 1.00 85.81 89 ASN A O 1
ATOM 695 N N . GLN A 1 90 ? -24.223 -0.607 15.211 1.00 84.62 90 GLN A N 1
ATOM 696 C CA . GLN A 1 90 ? -25.047 -0.645 16.414 1.00 84.62 90 GLN A CA 1
ATOM 697 C C . GLN A 1 90 ? -24.402 0.210 17.502 1.00 84.62 90 GLN A C 1
ATOM 699 O O . GLN A 1 90 ? -23.185 0.414 17.490 1.00 84.62 90 GLN A O 1
ATOM 704 N N . LEU A 1 91 ? -25.219 0.697 18.440 1.00 85.31 91 LEU A N 1
ATOM 705 C CA . LEU A 1 91 ? -24.721 1.491 19.554 1.00 85.31 91 LEU A CA 1
ATOM 706 C C . LEU A 1 91 ? -23.796 0.618 20.428 1.00 85.31 91 LEU A C 1
ATOM 708 O O . LEU A 1 91 ? -24.237 -0.426 20.914 1.00 85.31 91 LEU A O 1
ATOM 712 N N . PRO A 1 92 ? -22.529 1.009 20.631 1.00 86.69 92 PRO A N 1
ATOM 713 C CA . PRO A 1 92 ? -21.591 0.233 21.429 1.00 86.69 92 PRO A CA 1
ATOM 714 C C . PRO A 1 92 ? -21.998 0.199 22.906 1.00 86.69 92 PRO A C 1
ATOM 716 O O . PRO A 1 92 ? -22.481 1.188 23.451 1.00 86.69 92 PRO A O 1
ATOM 719 N N . ALA A 1 93 ? -21.726 -0.916 23.585 1.00 85.06 93 ALA A N 1
ATOM 720 C CA . ALA A 1 93 ? -22.004 -1.071 25.017 1.00 85.06 93 ALA A CA 1
ATOM 721 C C . ALA A 1 93 ? -21.053 -0.263 25.931 1.00 85.06 93 ALA A C 1
ATOM 723 O O . ALA A 1 93 ? -21.240 -0.224 27.145 1.00 85.06 93 ALA A O 1
ATOM 724 N N . SER A 1 94 ? -20.005 0.347 25.369 1.00 87.38 94 SER A N 1
ATOM 725 C CA . SER A 1 94 ? -18.967 1.088 26.086 1.00 87.38 94 SER A CA 1
ATOM 726 C C . SER A 1 94 ? -18.456 2.247 25.232 1.00 87.38 94 SER A C 1
ATOM 728 O O . SER A 1 94 ? -18.357 2.132 24.014 1.00 87.38 94 SER A O 1
ATOM 730 N N . ASN A 1 95 ? -18.056 3.336 25.893 1.00 89.75 95 ASN A N 1
ATOM 731 C CA . ASN A 1 95 ? -17.372 4.479 25.272 1.00 89.75 95 ASN A CA 1
ATOM 732 C C . ASN A 1 95 ? -15.840 4.360 25.352 1.00 89.75 95 ASN A C 1
ATOM 734 O O . ASN A 1 95 ? -15.115 5.293 25.005 1.00 89.75 95 ASN A O 1
ATOM 738 N N . ARG A 1 96 ? -15.339 3.240 25.877 1.00 92.69 96 ARG A N 1
ATOM 739 C CA . ARG A 1 96 ? -13.921 2.892 25.925 1.00 92.69 96 ARG A CA 1
ATOM 740 C C . ARG A 1 96 ? -13.664 1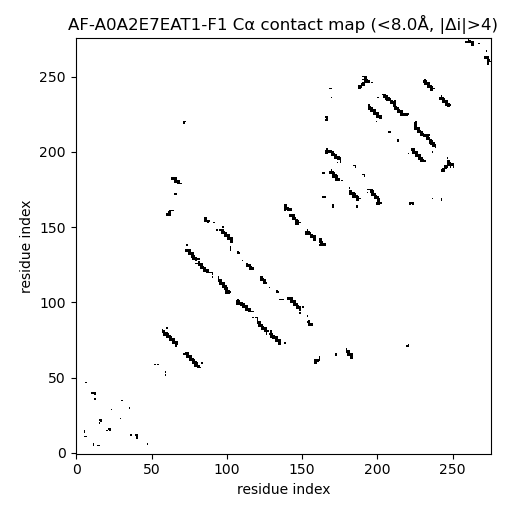.757 24.946 1.00 92.69 96 ARG A C 1
ATOM 742 O O . ARG A 1 96 ? -14.260 0.689 25.088 1.00 92.69 96 ARG A O 1
ATOM 749 N N . PHE A 1 97 ? -12.749 2.008 24.021 1.00 94.38 97 PHE A N 1
ATOM 750 C CA . PHE A 1 97 ? -12.305 1.087 22.985 1.00 94.38 97 PHE A CA 1
ATOM 751 C C . PHE A 1 97 ? -10.820 0.797 23.145 1.00 94.38 97 PHE A C 1
ATOM 753 O O . PHE A 1 97 ? -10.078 1.633 23.659 1.00 94.38 97 PHE A O 1
ATOM 760 N N . ASP A 1 98 ? -10.386 -0.346 22.638 1.00 95.38 98 ASP A N 1
ATOM 761 C CA . ASP A 1 98 ? -8.986 -0.609 22.329 1.00 95.38 98 ASP A CA 1
ATOM 762 C C . ASP A 1 98 ? -8.794 -0.469 20.817 1.00 95.38 98 ASP A C 1
ATOM 764 O O . ASP A 1 98 ? -9.528 -1.078 20.033 1.00 95.38 98 ASP A O 1
ATOM 768 N N . LEU A 1 99 ? -7.846 0.379 20.415 1.00 96.38 99 LEU A N 1
ATOM 769 C CA . LEU A 1 99 ? -7.497 0.598 19.017 1.00 96.38 99 LEU A CA 1
ATOM 770 C C . LEU A 1 99 ? -6.312 -0.282 18.611 1.00 96.38 99 LEU A C 1
ATOM 772 O O . LEU A 1 99 ? -5.338 -0.434 19.358 1.00 96.38 99 LEU A O 1
ATOM 776 N N . SER A 1 100 ? -6.356 -0.792 17.387 1.00 97.31 100 SER A N 1
ATOM 777 C CA . SER A 1 100 ? -5.288 -1.591 16.786 1.00 97.31 100 SER A CA 1
ATOM 778 C C . SER A 1 100 ? -5.177 -1.360 15.280 1.00 97.31 100 SER A C 1
ATOM 780 O O . SER A 1 100 ? -6.141 -0.969 14.626 1.00 97.31 100 SER A O 1
ATOM 782 N N . ILE A 1 101 ? -3.992 -1.615 14.725 1.00 97.94 101 ILE A N 1
ATOM 783 C CA . ILE A 1 101 ? -3.722 -1.599 13.283 1.00 97.94 101 ILE A CA 1
ATOM 784 C C . ILE A 1 101 ? -3.700 -3.039 12.785 1.00 97.94 101 ILE A C 1
ATOM 786 O O . ILE A 1 101 ? -2.965 -3.875 13.320 1.00 97.94 101 ILE A O 1
ATOM 790 N N . HIS A 1 102 ? -4.493 -3.317 11.756 1.00 98.12 102 HIS A N 1
ATOM 791 C CA . HIS A 1 102 ? -4.618 -4.633 11.143 1.00 98.12 102 HIS A CA 1
ATOM 792 C C . HIS A 1 102 ? -4.274 -4.593 9.657 1.00 98.12 102 HIS A C 1
ATOM 794 O O . HIS A 1 102 ? -4.606 -3.632 8.973 1.00 98.12 102 HIS A O 1
ATOM 800 N N . GLU A 1 103 ? -3.681 -5.674 9.164 1.00 97.50 103 GLU A N 1
ATOM 801 C CA . GLU A 1 103 ? -3.514 -5.994 7.745 1.00 97.50 103 GLU A CA 1
ATOM 802 C C . GLU A 1 103 ? -4.475 -7.129 7.389 1.00 97.50 103 GLU A C 1
ATOM 804 O O . GLU A 1 103 ? -4.298 -8.285 7.797 1.00 97.50 103 GLU A O 1
ATOM 809 N N . GLY A 1 104 ? -5.575 -6.786 6.715 1.00 95.00 104 GLY A N 1
ATOM 810 C CA . GLY A 1 104 ? -6.744 -7.658 6.631 1.00 95.00 104 GLY A CA 1
ATOM 811 C C . GLY A 1 104 ? -7.221 -8.092 8.023 1.00 95.00 104 GLY A C 1
ATOM 812 O O . GLY A 1 104 ? -7.739 -7.290 8.794 1.00 95.00 104 GLY A O 1
ATOM 813 N N . ARG A 1 105 ? -7.046 -9.376 8.364 1.00 92.81 105 ARG A N 1
ATOM 814 C CA . ARG A 1 105 ? -7.409 -9.929 9.687 1.00 92.81 105 ARG A CA 1
ATOM 815 C C . ARG A 1 105 ? -6.239 -10.000 10.670 1.00 92.81 105 ARG A C 1
ATOM 817 O O . ARG A 1 105 ? -6.453 -10.281 11.847 1.00 92.81 105 ARG A O 1
ATOM 824 N N . THR A 1 106 ? -5.018 -9.748 10.216 1.00 95.75 106 THR A N 1
ATOM 825 C CA . THR A 1 106 ? -3.808 -9.911 11.021 1.00 95.75 106 THR A CA 1
ATOM 826 C C . THR A 1 106 ? -3.524 -8.647 11.817 1.00 95.75 106 THR A C 1
ATOM 828 O O . THR A 1 106 ? -3.393 -7.574 11.242 1.00 95.75 106 THR A O 1
ATOM 831 N N . LEU A 1 107 ? -3.385 -8.770 13.136 1.00 96.38 107 LEU A N 1
ATOM 832 C CA . LEU A 1 107 ? -2.923 -7.678 13.993 1.00 96.38 107 LEU A CA 1
ATOM 833 C C . LEU A 1 107 ? -1.452 -7.352 13.682 1.00 96.38 107 LEU A C 1
ATOM 835 O O . LEU A 1 107 ? -0.602 -8.244 13.751 1.00 96.38 107 LEU A O 1
ATOM 839 N N . LEU A 1 108 ? -1.157 -6.086 13.376 1.00 96.38 108 LEU A N 1
ATOM 840 C CA . LEU A 1 108 ? 0.210 -5.581 13.196 1.00 96.38 108 LEU A CA 1
ATOM 841 C C . LEU A 1 108 ? 0.701 -4.788 14.409 1.00 96.38 108 LEU A C 1
ATOM 843 O O . LEU A 1 108 ? 1.846 -4.954 14.820 1.00 96.38 108 LEU A O 1
ATOM 847 N N . ALA A 1 109 ? -0.153 -3.944 14.994 1.00 95.31 109 ALA A N 1
ATOM 848 C CA . ALA A 1 109 ? 0.219 -3.124 16.143 1.00 95.31 109 ALA A CA 1
ATOM 849 C C . ALA A 1 109 ? -0.979 -2.811 17.044 1.00 95.31 109 ALA A C 1
ATOM 851 O O . ALA A 1 109 ? -2.103 -2.627 16.576 1.00 95.31 109 ALA A O 1
ATOM 852 N N . SER A 1 110 ? -0.719 -2.700 18.347 1.00 94.62 110 SER A N 1
ATOM 853 C CA . SER A 1 110 ? -1.674 -2.134 19.299 1.00 94.62 110 SER A CA 1
ATOM 854 C C . SER A 1 110 ? -1.462 -0.623 19.385 1.00 94.62 110 SER A C 1
ATOM 856 O O . SER A 1 110 ? -0.353 -0.171 19.666 1.00 94.62 110 SER A O 1
ATOM 858 N N . VAL A 1 111 ? -2.519 0.151 19.138 1.00 93.75 111 VAL A N 1
ATOM 859 C CA . VAL A 1 111 ? -2.535 1.615 19.320 1.00 93.75 111 VAL A CA 1
ATOM 860 C C . VAL A 1 111 ? -2.863 1.953 20.779 1.00 93.75 111 VAL A C 1
ATOM 862 O O . VAL A 1 111 ? -2.396 2.959 21.312 1.00 93.75 111 VAL A O 1
ATOM 865 N N . GLY A 1 112 ? -3.632 1.085 21.442 1.00 92.25 112 GLY A N 1
ATOM 866 C CA . GLY A 1 112 ? -3.960 1.174 22.860 1.00 92.25 112 GLY A CA 1
ATOM 867 C C . GLY A 1 112 ? -5.366 1.713 23.140 1.00 92.25 112 GLY A C 1
ATOM 868 O O . GLY A 1 112 ? -6.161 1.930 22.220 1.00 92.25 112 GLY A O 1
ATOM 869 N N . PRO A 1 113 ? -5.699 1.912 24.426 1.00 93.75 113 PRO A N 1
ATOM 870 C CA . PRO A 1 113 ? -7.039 2.290 24.835 1.00 93.75 113 PRO A CA 1
ATOM 871 C C . PRO A 1 113 ? -7.356 3.733 24.445 1.00 93.75 113 PRO A C 1
ATOM 873 O O . PRO A 1 113 ? -6.548 4.648 24.634 1.00 93.75 113 PRO A O 1
ATOM 876 N N . ALA A 1 114 ? -8.582 3.956 23.990 1.00 91.75 114 ALA A N 1
ATOM 877 C CA . ALA A 1 114 ? -9.081 5.262 23.616 1.00 91.75 114 ALA A CA 1
ATOM 878 C C . ALA A 1 114 ? -10.535 5.458 24.061 1.00 91.75 114 ALA A C 1
ATOM 880 O O . ALA A 1 114 ? -11.357 4.541 24.042 1.00 91.75 114 ALA A O 1
ATOM 881 N N . TYR A 1 115 ? -10.843 6.682 24.485 1.00 91.25 115 TYR A N 1
ATOM 882 C CA . TYR A 1 115 ? -12.197 7.080 24.855 1.00 91.25 115 TYR A CA 1
ATOM 883 C C . TYR A 1 115 ? -12.861 7.780 23.678 1.00 91.25 115 TYR A C 1
ATOM 885 O O . TYR A 1 115 ? -12.225 8.582 22.984 1.00 91.25 115 TYR A O 1
ATOM 893 N N . SER A 1 116 ? -14.138 7.479 23.477 1.00 88.81 116 SER A N 1
ATOM 894 C CA . SER A 1 116 ? -14.919 7.988 22.363 1.00 88.81 116 SER A CA 1
ATOM 895 C C . SER A 1 116 ? -16.106 8.824 22.814 1.00 88.81 116 SER A C 1
ATOM 897 O O . SER A 1 116 ? -16.751 8.505 23.815 1.00 88.81 116 SER A O 1
ATOM 899 N N . VAL A 1 117 ? -16.480 9.798 21.992 1.00 88.31 117 VAL A N 1
ATOM 900 C CA . VAL A 1 117 ? -17.842 10.336 21.984 1.00 88.31 117 VAL A CA 1
ATOM 901 C C . VAL A 1 117 ? -18.652 9.533 20.971 1.00 88.31 117 VAL A C 1
ATOM 903 O O . VAL A 1 117 ? -18.232 9.384 19.823 1.00 88.31 117 VAL A O 1
ATOM 906 N N . VAL A 1 118 ? -19.793 9.002 21.405 1.00 83.12 118 VAL A N 1
ATOM 907 C CA . VAL A 1 118 ? -20.700 8.209 20.567 1.00 83.12 118 VAL A CA 1
ATOM 908 C C . VAL A 1 118 ? -21.918 9.062 20.231 1.00 83.12 118 VAL A C 1
ATOM 910 O O . VAL A 1 118 ? -22.573 9.582 21.132 1.00 83.12 118 VAL A O 1
ATOM 913 N N . SER A 1 119 ? -22.222 9.200 18.942 1.00 82.50 119 SER A N 1
ATOM 914 C CA . SER A 1 119 ? -23.418 9.886 18.448 1.00 82.50 119 SER A CA 1
ATOM 915 C C . SER A 1 119 ? -24.078 9.030 17.376 1.00 82.50 119 SER A C 1
ATOM 917 O O . SER A 1 119 ? -23.551 8.911 16.272 1.00 82.50 119 SER A O 1
ATOM 919 N N . GLU A 1 120 ? -25.230 8.443 17.701 1.00 81.25 120 GLU A N 1
ATOM 920 C CA . GLU A 1 120 ? -25.994 7.525 16.843 1.00 81.25 120 GLU A CA 1
ATOM 921 C C . GLU A 1 120 ? -25.145 6.384 16.251 1.00 81.25 120 GLU A C 1
ATOM 923 O O . GLU A 1 120 ? -24.983 5.341 16.881 1.00 81.25 120 GLU A O 1
ATOM 928 N N . LYS A 1 121 ? -24.610 6.582 15.039 1.00 86.19 121 LYS A N 1
ATOM 929 C CA . LYS A 1 121 ? -23.818 5.610 14.271 1.00 86.19 121 LYS A CA 1
ATOM 930 C C . LYS A 1 121 ? -22.368 6.033 14.057 1.00 86.19 121 LYS A C 1
ATOM 932 O O . LYS A 1 121 ? -21.659 5.400 13.282 1.00 86.19 121 LYS A O 1
ATOM 937 N N . LEU A 1 122 ? -21.916 7.100 14.705 1.00 88.94 122 LEU A N 1
ATOM 938 C CA . LEU A 1 122 ? -20.551 7.593 14.589 1.00 88.94 122 LEU A CA 1
ATOM 939 C C . LEU A 1 122 ? -19.871 7.569 15.954 1.00 88.94 122 LEU A C 1
ATOM 941 O O . LEU A 1 122 ? -20.396 8.113 16.929 1.00 88.94 122 LEU A O 1
ATOM 945 N N . ILE A 1 123 ? -18.679 6.982 16.005 1.00 91.31 123 ILE A N 1
ATOM 946 C CA . ILE A 1 123 ? -17.775 7.127 17.141 1.00 91.31 123 ILE A CA 1
ATOM 947 C C . ILE A 1 123 ? -16.627 8.050 16.756 1.00 91.31 123 ILE A C 1
ATOM 949 O O . ILE A 1 123 ? -16.019 7.907 15.696 1.00 91.31 123 ILE A O 1
ATOM 953 N N . LYS A 1 124 ? -16.342 9.009 17.632 1.00 92.75 124 LYS A N 1
ATOM 954 C CA . LYS A 1 124 ? -15.205 9.921 17.526 1.00 92.75 124 LYS A CA 1
ATOM 955 C C . LYS A 1 124 ? -14.218 9.588 18.617 1.00 92.75 124 LYS A C 1
ATOM 957 O O . LYS A 1 124 ? -14.534 9.740 19.795 1.00 92.75 124 LYS A O 1
ATOM 962 N N . VAL A 1 125 ? -13.047 9.111 18.227 1.00 92.00 125 VAL A N 1
ATOM 963 C CA . VAL A 1 125 ? -12.039 8.583 19.138 1.00 92.00 125 VAL A CA 1
ATOM 964 C C . VAL A 1 125 ? -10.830 9.500 19.149 1.00 92.00 125 VAL A C 1
ATOM 966 O O . VAL A 1 125 ? -10.259 9.793 18.100 1.00 92.00 125 VAL A O 1
ATOM 969 N N . ARG A 1 126 ? -10.404 9.935 20.338 1.00 90.50 126 ARG A N 1
ATOM 970 C CA . ARG A 1 126 ? -9.167 10.710 20.471 1.00 90.50 126 ARG A CA 1
ATOM 971 C C . ARG A 1 126 ? -7.959 9.779 20.467 1.00 90.50 126 ARG A C 1
ATOM 973 O O . ARG A 1 126 ? -7.808 8.950 21.365 1.00 90.50 126 ARG A O 1
ATOM 980 N N . VAL A 1 127 ? -7.076 9.968 19.498 1.00 90.88 127 VAL A N 1
ATOM 981 C CA . VAL A 1 127 ? -5.853 9.187 19.313 1.00 90.88 127 VAL A CA 1
ATOM 982 C C . VAL A 1 127 ? -4.682 9.909 19.985 1.00 90.88 127 VAL A C 1
ATOM 984 O O . VAL A 1 127 ? -4.485 11.109 19.792 1.00 90.88 127 VAL A O 1
ATOM 987 N N . ARG A 1 128 ? -3.910 9.192 20.812 1.00 87.69 128 ARG A N 1
ATOM 988 C CA . ARG A 1 128 ? -2.770 9.764 21.560 1.00 87.69 128 ARG A CA 1
ATOM 989 C C . ARG A 1 128 ? -1.447 9.639 20.815 1.00 87.69 128 ARG A C 1
ATOM 991 O O . ARG A 1 128 ? -0.686 10.597 20.766 1.00 87.69 128 ARG A O 1
ATOM 998 N N . GLN A 1 129 ? -1.184 8.464 20.255 1.00 89.75 129 GLN A N 1
ATOM 999 C CA . GLN A 1 129 ? -0.026 8.208 19.413 1.00 89.75 129 GLN A CA 1
ATOM 1000 C C . GLN A 1 129 ? -0.489 8.210 17.964 1.00 89.75 129 GLN A C 1
ATOM 1002 O O . GLN A 1 129 ? -1.383 7.454 17.610 1.00 89.75 129 GLN A O 1
ATOM 1007 N N . GLN A 1 130 ? 0.085 9.086 17.146 1.00 91.62 130 GLN A N 1
ATOM 1008 C CA . GLN A 1 130 ? -0.385 9.322 15.779 1.00 91.62 130 GLN A CA 1
ATOM 1009 C C . GLN A 1 130 ? 0.505 8.697 14.717 1.00 91.62 130 GLN A C 1
ATOM 1011 O O . GLN A 1 130 ? 0.075 8.570 13.581 1.00 91.62 130 GLN A O 1
ATOM 1016 N N . LYS A 1 131 ? 1.736 8.327 15.071 1.00 94.44 131 LYS A N 1
ATOM 1017 C CA . LYS A 1 131 ? 2.693 7.735 14.144 1.00 94.44 131 LYS A CA 1
ATOM 1018 C C . LYS A 1 131 ? 2.995 6.304 14.544 1.00 94.44 131 LYS A C 1
ATOM 1020 O O . LYS A 1 131 ? 3.343 6.037 15.699 1.00 94.44 131 LYS A O 1
ATOM 1025 N N . PHE A 1 132 ? 2.878 5.417 13.568 1.00 94.62 132 PHE A N 1
ATOM 1026 C CA . PHE A 1 132 ? 3.212 4.007 13.689 1.00 94.62 132 PHE A CA 1
ATOM 1027 C C . PHE A 1 132 ? 4.019 3.583 12.478 1.00 94.62 132 PHE A C 1
ATOM 1029 O O . PHE A 1 132 ? 3.771 4.052 11.374 1.00 94.62 132 PHE A O 1
ATOM 1036 N N . ILE A 1 133 ? 4.962 2.678 12.699 1.00 95.81 133 ILE A N 1
ATOM 1037 C CA . ILE A 1 133 ? 5.683 1.999 11.631 1.00 95.81 133 ILE A CA 1
ATOM 1038 C C . ILE A 1 133 ? 5.356 0.524 11.776 1.00 95.81 133 ILE A C 1
ATOM 1040 O O . ILE A 1 133 ? 5.415 -0.026 12.880 1.00 95.81 133 ILE A O 1
ATOM 1044 N N . CYS A 1 134 ? 4.949 -0.107 10.683 1.00 95.12 134 CYS A N 1
ATOM 1045 C CA . CYS A 1 134 ? 4.617 -1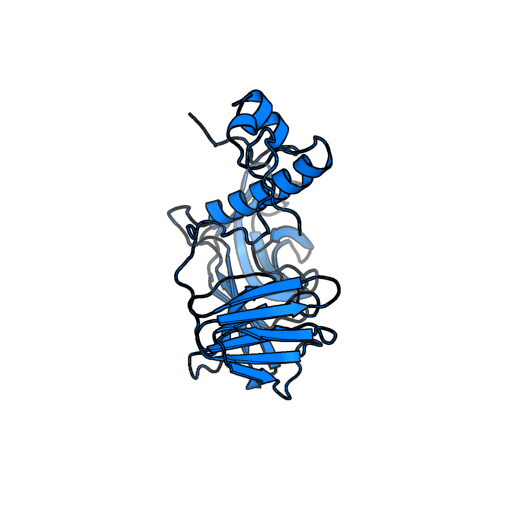.523 10.665 1.00 95.12 134 CYS A CA 1
ATOM 1046 C C . CYS A 1 134 ? 5.302 -2.198 9.481 1.00 95.12 134 CYS A C 1
ATOM 1048 O O . CYS A 1 134 ? 5.259 -1.686 8.364 1.00 95.12 134 CYS A O 1
ATOM 1050 N N . ARG A 1 135 ? 5.880 -3.379 9.719 1.00 95.69 135 ARG A N 1
ATOM 1051 C CA . ARG A 1 135 ? 6.319 -4.272 8.642 1.00 95.69 135 ARG A CA 1
ATOM 1052 C C . ARG A 1 135 ? 5.115 -5.000 8.070 1.00 95.69 135 ARG A C 1
ATOM 1054 O O . ARG A 1 135 ? 4.315 -5.562 8.823 1.00 95.69 135 ARG A O 1
ATOM 1061 N N . ARG A 1 136 ? 4.994 -4.965 6.751 1.00 95.44 136 ARG A N 1
ATOM 1062 C CA . ARG A 1 136 ? 3.913 -5.599 6.000 1.00 95.44 136 ARG A CA 1
ATOM 1063 C C . ARG A 1 136 ? 4.207 -7.084 5.852 1.00 95.44 136 ARG A C 1
ATOM 1065 O O . ARG A 1 136 ? 5.353 -7.459 5.610 1.00 95.44 136 ARG A O 1
ATOM 1072 N N . LYS A 1 137 ? 3.186 -7.924 6.028 1.00 93.44 137 LYS A N 1
ATOM 1073 C CA . LYS A 1 137 ? 3.286 -9.365 5.744 1.00 93.44 137 LYS A CA 1
ATOM 1074 C C . LYS A 1 137 ? 2.686 -9.675 4.383 1.00 93.44 137 LYS A C 1
ATOM 1076 O O . LYS A 1 137 ? 3.218 -10.509 3.667 1.00 93.44 137 LYS A O 1
ATOM 1081 N N . ASP A 1 138 ? 1.593 -8.999 4.052 1.00 93.31 138 ASP A N 1
ATOM 1082 C CA . ASP A 1 138 ? 0.900 -9.118 2.777 1.00 93.31 138 ASP A CA 1
ATOM 1083 C C . ASP A 1 138 ? 0.480 -7.724 2.278 1.00 93.31 138 ASP A C 1
ATOM 1085 O O . ASP A 1 138 ? -0.595 -7.224 2.637 1.00 93.31 138 ASP A O 1
ATOM 1089 N N . PRO A 1 139 ? 1.333 -7.072 1.465 1.00 93.69 139 PRO A N 1
ATOM 1090 C CA . PRO A 1 139 ? 1.088 -5.727 0.954 1.00 93.69 139 PRO A CA 1
ATOM 1091 C C . PRO A 1 139 ? -0.180 -5.580 0.097 1.00 93.69 139 PRO A C 1
ATOM 1093 O O . PRO A 1 139 ? -0.713 -4.470 0.010 1.00 93.69 139 PRO A O 1
ATOM 1096 N N . SER A 1 140 ? -0.712 -6.683 -0.447 1.00 91.69 140 SER A N 1
ATOM 1097 C CA . SER A 1 140 ? -1.971 -6.699 -1.211 1.00 91.69 140 SER A CA 1
ATOM 1098 C C . SER A 1 140 ? -3.211 -6.495 -0.328 1.00 91.69 140 SER A C 1
ATOM 1100 O O . SER A 1 140 ? -4.291 -6.135 -0.798 1.00 91.69 140 SER A O 1
ATOM 1102 N N . LYS A 1 141 ? -3.082 -6.699 0.989 1.00 95.56 141 LYS A N 1
ATOM 1103 C CA . LYS A 1 141 ? -4.175 -6.490 1.941 1.00 95.56 141 LYS A CA 1
ATOM 1104 C C . LYS A 1 141 ? -4.193 -5.058 2.444 1.00 95.56 141 LYS A C 1
ATOM 1106 O O . LYS A 1 141 ? -3.182 -4.534 2.907 1.00 95.56 141 LYS A O 1
ATOM 1111 N N . ALA A 1 142 ? -5.384 -4.466 2.456 1.00 95.69 142 ALA A N 1
ATOM 1112 C CA . ALA A 1 142 ? -5.592 -3.148 3.032 1.00 95.69 142 ALA A CA 1
ATOM 1113 C C . ALA A 1 142 ? -5.254 -3.129 4.530 1.00 95.69 142 ALA A C 1
ATOM 1115 O O . ALA A 1 142 ? -5.526 -4.083 5.277 1.00 95.69 142 ALA A O 1
ATOM 1116 N N . LEU A 1 143 ? -4.691 -2.007 4.970 1.00 98.06 143 LEU A N 1
ATOM 1117 C CA . LEU A 1 143 ? -4.511 -1.708 6.379 1.00 98.06 143 LEU A CA 1
ATOM 1118 C C . LEU A 1 143 ? -5.765 -1.035 6.931 1.00 98.06 143 LEU A C 1
ATOM 1120 O O . LEU A 1 143 ? -6.399 -0.218 6.265 1.00 98.06 143 LEU A O 1
ATOM 1124 N N . SER A 1 144 ? -6.113 -1.342 8.174 1.00 97.75 144 SER A N 1
ATOM 1125 C CA . SER A 1 144 ? -7.250 -0.730 8.858 1.00 97.75 144 SER A CA 1
ATOM 1126 C C . SER A 1 144 ? -6.931 -0.413 10.310 1.00 97.75 144 SER A C 1
ATOM 1128 O O . SER A 1 144 ? -6.159 -1.116 10.965 1.00 97.75 144 SER A O 1
ATOM 1130 N N . VAL A 1 145 ? -7.553 0.647 10.819 1.00 97.31 145 VAL A N 1
ATOM 1131 C CA . VAL A 1 145 ? -7.649 0.894 12.256 1.00 97.31 145 VAL A CA 1
ATOM 1132 C C . VAL A 1 145 ? -8.927 0.231 12.746 1.00 97.31 145 VAL A C 1
ATOM 1134 O O . VAL A 1 145 ? -10.015 0.565 12.279 1.00 97.31 145 VAL A O 1
ATOM 1137 N N . VAL A 1 146 ? -8.797 -0.708 13.677 1.00 96.94 146 VAL A N 1
ATOM 1138 C CA . VAL A 1 146 ? -9.906 -1.467 14.258 1.00 96.94 146 VAL A CA 1
ATOM 1139 C C . VAL A 1 146 ? -10.145 -0.982 15.681 1.00 96.94 146 VAL A C 1
ATOM 1141 O O . VAL A 1 146 ? -9.208 -0.865 16.469 1.00 96.94 146 VAL A O 1
ATOM 1144 N N . ALA A 1 147 ? -11.405 -0.715 16.015 1.00 95.56 147 ALA A N 1
ATOM 1145 C CA . ALA A 1 147 ? -11.837 -0.410 17.371 1.00 95.56 147 ALA A CA 1
ATOM 1146 C C . ALA A 1 147 ? -12.554 -1.618 17.971 1.00 95.56 147 ALA A C 1
ATOM 1148 O O . ALA A 1 147 ? -13.525 -2.123 17.399 1.00 95.56 147 ALA A O 1
ATOM 1149 N N . SER A 1 148 ? -12.095 -2.054 19.142 1.00 95.44 148 SER A N 1
ATOM 1150 C CA . SER A 1 148 ? -12.592 -3.254 19.815 1.00 95.44 148 SER A CA 1
ATOM 1151 C C . SER A 1 148 ? -13.078 -2.970 21.236 1.00 95.44 148 SER A C 1
ATOM 1153 O O . SER A 1 148 ? -12.578 -2.064 21.901 1.00 95.44 148 SER A O 1
ATOM 1155 N N . ILE A 1 149 ? -14.029 -3.771 21.719 1.00 94.00 149 ILE A N 1
ATOM 1156 C CA . ILE A 1 149 ? -14.471 -3.803 23.122 1.00 94.00 149 ILE A CA 1
ATOM 1157 C C . ILE A 1 149 ? -14.313 -5.241 23.615 1.00 94.00 149 ILE A C 1
ATOM 1159 O O . ILE A 1 149 ? -14.854 -6.164 23.013 1.00 94.00 149 ILE A O 1
ATOM 1163 N N . GLY A 1 150 ? -13.547 -5.449 24.691 1.00 90.69 150 GLY A N 1
ATOM 1164 C CA . GLY A 1 150 ? -13.323 -6.795 25.240 1.00 90.69 150 GLY A CA 1
ATOM 1165 C C . GLY A 1 150 ? -12.683 -7.767 24.239 1.00 90.69 150 GLY A C 1
ATOM 1166 O O . GLY A 1 150 ? -12.983 -8.955 24.260 1.00 90.69 150 GLY A O 1
ATOM 1167 N N . GLY A 1 151 ? -11.855 -7.255 23.321 1.00 89.50 151 GLY A N 1
ATOM 1168 C CA . GLY A 1 151 ? -11.221 -8.037 22.252 1.00 89.50 151 GLY A CA 1
ATOM 1169 C C . GLY A 1 151 ? -12.112 -8.334 21.039 1.00 89.50 151 GLY A C 1
ATOM 1170 O O . GLY A 1 151 ? -11.622 -8.885 20.058 1.00 89.50 151 GLY A O 1
ATOM 1171 N N . GLN A 1 152 ? -13.392 -7.954 21.062 1.00 92.56 152 GLN A N 1
ATOM 1172 C CA . GLN A 1 152 ? -14.283 -8.090 19.910 1.00 92.56 152 GLN A CA 1
ATOM 1173 C C . GLN A 1 152 ? -14.263 -6.817 19.065 1.00 92.56 152 GLN A C 1
ATOM 1175 O O . GLN A 1 152 ? -14.512 -5.727 19.583 1.00 92.56 152 GLN A O 1
ATOM 1180 N N . ALA A 1 153 ? -13.990 -6.959 17.766 1.00 94.19 153 ALA A N 1
ATOM 1181 C CA . ALA A 1 153 ? -14.020 -5.849 16.820 1.00 94.19 153 ALA A CA 1
ATOM 1182 C C . ALA A 1 153 ? -15.447 -5.296 16.683 1.00 94.19 153 ALA A C 1
ATOM 1184 O O . ALA A 1 153 ? -16.387 -6.038 16.402 1.00 94.19 153 ALA A O 1
ATOM 1185 N N . VAL A 1 154 ? -15.596 -3.985 16.869 1.00 94.06 154 VAL A N 1
ATOM 1186 C CA . VAL A 1 154 ? -16.885 -3.277 16.808 1.00 94.06 154 VAL A CA 1
ATOM 1187 C C . VAL A 1 154 ? -17.027 -2.524 15.491 1.00 94.06 154 VAL A C 1
ATOM 1189 O O . VAL A 1 154 ? -18.085 -2.544 14.866 1.00 94.06 154 VAL A O 1
ATOM 1192 N N . CYS A 1 155 ? -15.960 -1.852 15.064 1.00 93.31 155 CYS A N 1
ATOM 1193 C CA . CYS A 1 155 ? -15.884 -1.178 13.774 1.00 93.31 155 CYS A CA 1
ATOM 1194 C C . CYS A 1 155 ? -14.431 -1.044 13.325 1.00 93.31 155 CYS A C 1
ATOM 1196 O O . CYS A 1 155 ? -13.498 -1.271 14.100 1.00 93.31 155 CYS A O 1
ATOM 1198 N N . ALA A 1 156 ? -14.256 -0.676 12.062 1.00 94.62 156 ALA A N 1
ATOM 1199 C CA . ALA A 1 156 ? -12.957 -0.417 11.479 1.00 94.62 156 ALA A CA 1
ATOM 1200 C C . ALA A 1 156 ? -13.053 0.713 10.454 1.00 94.62 156 ALA A C 1
ATOM 1202 O O . ALA A 1 156 ? -14.112 0.947 9.867 1.00 94.62 156 ALA A O 1
ATOM 1203 N N . VAL A 1 157 ? -11.931 1.382 10.225 1.00 95.06 157 VAL A N 1
ATOM 1204 C CA . VAL A 1 157 ? -11.744 2.308 9.110 1.00 95.06 157 VAL A CA 1
ATOM 1205 C C . VAL A 1 157 ? -10.493 1.911 8.348 1.00 95.06 157 VAL A C 1
ATOM 1207 O O . VAL A 1 157 ? -9.436 1.678 8.936 1.00 95.06 157 VAL A O 1
ATOM 1210 N N . GLU A 1 158 ? -10.631 1.793 7.035 1.00 95.81 158 GLU A N 1
ATOM 1211 C CA . GLU A 1 158 ? -9.513 1.501 6.148 1.00 95.81 158 GLU A CA 1
ATOM 1212 C C . GLU A 1 158 ? -8.572 2.707 6.061 1.00 95.81 158 GLU A C 1
ATOM 1214 O O . GLU A 1 158 ? -9.016 3.856 6.014 1.00 95.81 158 GLU A O 1
ATOM 1219 N N . ILE A 1 159 ? -7.270 2.439 6.045 1.00 95.81 159 ILE A N 1
ATOM 1220 C CA . ILE A 1 159 ? -6.228 3.435 5.820 1.00 95.81 159 ILE A CA 1
ATOM 1221 C C . ILE A 1 159 ? -6.096 3.612 4.301 1.00 95.81 159 ILE A C 1
ATOM 1223 O O . ILE A 1 159 ? -5.698 2.662 3.617 1.00 95.81 159 ILE A O 1
ATOM 1227 N N . PRO A 1 160 ? -6.433 4.791 3.747 1.00 91.69 160 PRO A N 1
ATOM 1228 C CA . PRO A 1 160 ? -6.413 4.999 2.305 1.00 91.69 160 PRO A CA 1
ATOM 1229 C C . PRO A 1 160 ? -5.016 4.814 1.715 1.00 91.69 160 PRO A C 1
ATOM 1231 O O . PRO A 1 160 ? -4.031 5.240 2.312 1.00 91.69 160 PRO A O 1
ATOM 1234 N N . GLY A 1 161 ? -4.950 4.222 0.520 1.00 91.00 161 GLY A N 1
ATOM 1235 C CA . GLY A 1 161 ? -3.693 4.028 -0.208 1.00 91.00 161 GLY A CA 1
ATOM 1236 C C . GLY A 1 161 ? -2.797 2.930 0.360 1.00 91.00 161 GLY A C 1
ATOM 1237 O O . GLY A 1 161 ? -1.670 2.809 -0.086 1.00 91.00 161 GLY A O 1
ATOM 1238 N N . SER A 1 162 ? -3.285 2.132 1.315 1.00 95.12 162 SER A N 1
ATOM 1239 C CA . SER A 1 162 ? -2.469 1.132 2.011 1.00 95.12 162 SER A CA 1
ATOM 1240 C C . SER A 1 162 ? -2.212 -0.164 1.235 1.00 95.12 162 SER A C 1
ATOM 1242 O O . SER A 1 162 ? -1.369 -0.960 1.655 1.00 95.12 162 SER A O 1
ATOM 1244 N N . VAL A 1 163 ? -2.923 -0.397 0.133 1.00 95.19 163 VAL A N 1
ATOM 1245 C CA . VAL A 1 163 ? -2.745 -1.573 -0.731 1.00 95.19 163 VAL A CA 1
ATOM 1246 C C . VAL A 1 163 ? -1.651 -1.302 -1.760 1.00 95.19 163 VAL A C 1
ATOM 1248 O O . VAL A 1 163 ? -1.709 -0.298 -2.474 1.00 95.19 163 VAL A O 1
ATOM 1251 N N . LEU A 1 164 ? -0.689 -2.220 -1.847 1.00 92.88 164 LEU A N 1
ATOM 1252 C CA . LEU A 1 164 ? 0.270 -2.303 -2.944 1.00 92.88 164 LEU A CA 1
ATOM 1253 C C . LEU A 1 164 ? 0.092 -3.641 -3.656 1.00 92.88 164 LEU A C 1
ATOM 1255 O O . LEU A 1 164 ? 0.267 -4.697 -3.043 1.00 92.88 164 LEU A O 1
ATOM 1259 N N . ASP A 1 165 ? -0.199 -3.586 -4.950 1.00 90.12 165 ASP A N 1
ATOM 1260 C CA . ASP A 1 165 ? -0.457 -4.760 -5.786 1.00 90.12 165 ASP A CA 1
ATOM 1261 C C . ASP A 1 165 ? 0.862 -5.373 -6.305 1.00 90.12 165 ASP A C 1
ATOM 1263 O O . ASP A 1 165 ? 1.085 -5.531 -7.509 1.00 90.12 165 ASP A O 1
ATOM 1267 N N . LEU A 1 166 ? 1.775 -5.687 -5.375 1.00 90.44 166 LEU A N 1
ATOM 1268 C CA . LEU A 1 166 ? 3.058 -6.332 -5.679 1.00 90.44 166 LEU A CA 1
ATOM 1269 C C . LEU A 1 166 ? 2.832 -7.667 -6.397 1.00 90.44 166 LEU A C 1
ATOM 1271 O O . LEU A 1 166 ? 1.909 -8.408 -6.066 1.00 90.44 166 LEU A O 1
ATOM 1275 N N . GLY A 1 167 ? 3.669 -7.957 -7.392 1.00 88.56 167 GLY A 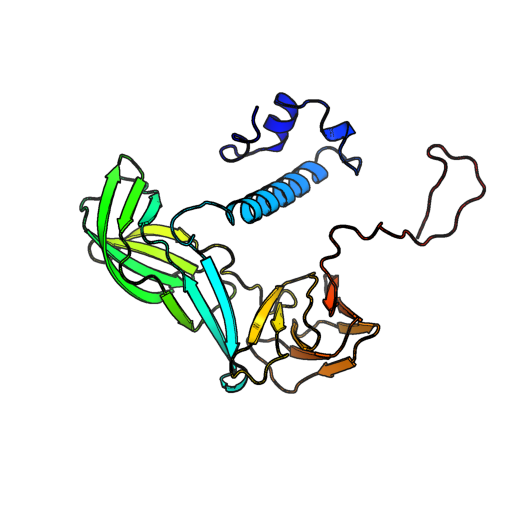N 1
ATOM 1276 C CA . GLY A 1 167 ? 3.543 -9.159 -8.223 1.00 88.56 167 GLY A CA 1
ATOM 1277 C C . GLY A 1 167 ? 2.423 -9.093 -9.265 1.00 88.56 167 GLY A C 1
ATOM 1278 O O . GLY A 1 167 ? 2.380 -9.940 -10.148 1.00 88.56 167 GLY A O 1
ATOM 1279 N N . VAL A 1 168 ? 1.562 -8.070 -9.224 1.00 89.56 168 VAL A N 1
ATOM 1280 C CA . VAL A 1 168 ? 0.485 -7.862 -10.206 1.00 89.56 168 VAL A CA 1
ATOM 1281 C C . VAL A 1 168 ? 0.797 -6.679 -11.119 1.00 89.56 168 VAL A C 1
ATOM 1283 O O . VAL A 1 168 ? 0.679 -6.785 -12.337 1.00 89.56 168 VAL A O 1
ATOM 1286 N N . VAL A 1 169 ? 1.248 -5.559 -10.550 1.00 91.25 169 VAL A N 1
ATOM 1287 C CA . VAL A 1 169 ? 1.630 -4.348 -11.295 1.00 91.25 169 VAL A CA 1
ATOM 1288 C C . VAL A 1 169 ? 3.036 -3.895 -10.894 1.00 91.25 169 VAL A C 1
ATOM 1290 O O . VAL A 1 169 ? 3.494 -4.221 -9.797 1.00 91.25 169 VAL A O 1
ATOM 1293 N N . PRO A 1 170 ? 3.749 -3.124 -11.738 1.00 93.94 170 PRO A N 1
ATOM 1294 C CA . PRO A 1 170 ? 5.015 -2.534 -11.329 1.00 93.94 170 PRO A CA 1
ATOM 1295 C C . PRO A 1 170 ? 4.803 -1.518 -10.201 1.00 93.94 170 PRO A C 1
ATOM 1297 O O . PRO A 1 170 ? 3.901 -0.680 -10.277 1.00 93.94 170 PRO A O 1
ATOM 1300 N N . VAL A 1 171 ? 5.654 -1.557 -9.178 1.00 95.88 171 VAL A N 1
ATOM 1301 C CA . VAL A 1 171 ? 5.641 -0.623 -8.040 1.00 95.88 171 VAL A CA 1
ATOM 1302 C C . VAL A 1 171 ? 7.007 0.029 -7.903 1.00 95.88 171 VAL A C 1
ATOM 1304 O O . VAL A 1 171 ? 8.024 -0.658 -7.845 1.00 95.88 171 VAL A O 1
ATOM 1307 N N . GLY A 1 172 ? 7.035 1.360 -7.880 1.00 95.56 172 GLY A N 1
ATOM 1308 C CA . GLY A 1 172 ? 8.262 2.143 -7.916 1.00 95.56 172 GLY A CA 1
ATOM 1309 C C . GLY A 1 172 ? 8.640 2.785 -6.597 1.00 95.56 172 GLY A C 1
ATOM 1310 O O . GLY A 1 172 ? 7.796 3.342 -5.896 1.00 95.56 172 GLY A O 1
ATOM 1311 N N . PHE A 1 173 ? 9.938 2.775 -6.319 1.00 95.81 173 PHE A N 1
ATOM 1312 C CA . PHE A 1 173 ? 10.560 3.311 -5.121 1.00 95.81 173 PHE A CA 1
ATOM 1313 C C . PHE A 1 173 ? 11.696 4.270 -5.488 1.00 95.81 173 PHE A C 1
ATOM 1315 O O . PHE A 1 173 ? 12.534 3.950 -6.331 1.00 95.81 173 PHE A O 1
ATOM 1322 N N . ASP A 1 174 ? 11.713 5.445 -4.861 1.00 95.06 174 ASP A N 1
ATOM 1323 C CA . ASP A 1 174 ? 12.792 6.423 -4.994 1.00 95.06 174 ASP A CA 1
ATOM 1324 C C . ASP A 1 174 ? 14.062 5.890 -4.332 1.00 95.06 174 ASP A C 1
ATOM 1326 O O . ASP A 1 174 ? 14.102 5.713 -3.113 1.00 95.06 174 ASP A O 1
ATOM 1330 N N . SER A 1 175 ? 15.067 5.620 -5.159 1.00 92.69 175 SER A N 1
ATOM 1331 C CA . SER A 1 175 ? 16.385 5.123 -4.763 1.00 92.69 175 SER A CA 1
ATOM 1332 C C . SER A 1 175 ? 17.484 6.162 -5.018 1.00 92.69 175 SER A C 1
ATOM 1334 O O . SER A 1 175 ? 18.647 5.794 -5.153 1.00 92.69 175 SER A O 1
ATOM 1336 N N . SER A 1 176 ? 17.120 7.448 -5.121 1.00 87.19 176 SER A N 1
ATOM 1337 C CA . SER A 1 176 ? 18.068 8.543 -5.386 1.00 87.19 176 SER A CA 1
ATOM 1338 C C . SER A 1 176 ? 18.940 8.892 -4.186 1.00 87.19 176 SER A C 1
ATOM 1340 O O . SER A 1 176 ? 20.015 9.466 -4.356 1.00 87.19 176 SER A O 1
ATOM 1342 N N . ASP A 1 177 ? 18.483 8.600 -2.968 1.00 80.62 177 ASP A N 1
ATOM 1343 C CA . ASP A 1 177 ? 19.280 8.786 -1.765 1.00 80.62 177 ASP A CA 1
ATOM 1344 C C . ASP A 1 177 ? 19.937 7.472 -1.314 1.00 80.62 177 ASP A C 1
ATOM 1346 O O . ASP A 1 177 ? 19.427 6.370 -1.510 1.00 80.62 177 ASP A O 1
ATOM 1350 N N . GLU A 1 178 ? 21.092 7.580 -0.653 1.00 76.50 178 GLU A N 1
ATOM 1351 C CA . GLU A 1 178 ? 21.768 6.441 -0.006 1.00 76.50 178 GLU A CA 1
ATOM 1352 C C . GLU A 1 178 ? 21.053 6.017 1.298 1.00 76.50 178 GLU A C 1
ATOM 1354 O O . GLU A 1 178 ? 21.661 5.496 2.237 1.00 76.50 178 GLU A O 1
ATOM 1359 N N . SER A 1 179 ? 19.748 6.283 1.395 1.00 81.44 179 SER A N 1
ATOM 1360 C CA . SER A 1 179 ? 18.922 5.893 2.526 1.00 81.44 1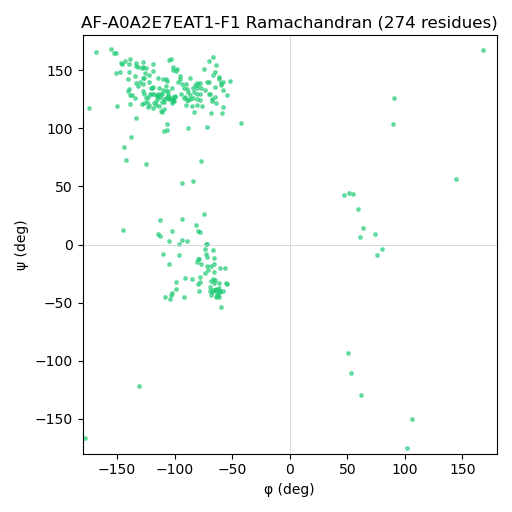79 SER A CA 1
ATOM 1361 C C . SER A 1 179 ? 18.826 4.373 2.616 1.00 81.44 179 SER A C 1
ATOM 1363 O O . SER A 1 179 ? 18.769 3.651 1.623 1.00 81.44 179 SER A O 1
ATOM 1365 N N . LEU A 1 180 ? 18.703 3.878 3.847 1.00 87.12 180 LEU A N 1
ATOM 1366 C CA . LEU A 1 180 ? 18.421 2.466 4.118 1.00 87.12 180 LEU A CA 1
ATOM 1367 C C . LEU A 1 180 ? 16.967 2.072 3.800 1.00 87.12 180 LEU A C 1
ATOM 1369 O O . LEU A 1 180 ? 16.602 0.903 3.943 1.00 87.12 180 LEU A O 1
ATOM 1373 N N . ARG A 1 181 ? 16.130 3.040 3.413 1.00 92.94 181 ARG A N 1
ATOM 1374 C CA . ARG A 1 181 ? 14.726 2.846 3.052 1.00 92.94 181 ARG A CA 1
ATOM 1375 C C . ARG A 1 181 ? 14.357 3.715 1.850 1.00 92.94 181 ARG A C 1
ATOM 1377 O O . ARG A 1 181 ? 14.615 4.916 1.865 1.00 92.94 181 ARG A O 1
ATOM 1384 N N . TRP A 1 182 ? 13.704 3.121 0.862 1.00 94.88 182 TRP A N 1
ATOM 1385 C CA . TRP A 1 182 ? 13.299 3.777 -0.381 1.00 94.88 182 TRP A CA 1
ATOM 1386 C C . TRP A 1 182 ? 11.800 4.031 -0.380 1.00 94.88 182 TRP A C 1
ATOM 1388 O O . TRP A 1 182 ? 11.017 3.120 -0.114 1.00 94.88 182 TRP A O 1
ATOM 1398 N N . HIS A 1 183 ? 11.389 5.266 -0.648 1.00 95.44 183 HIS A N 1
ATOM 1399 C CA . HIS A 1 183 ? 9.989 5.685 -0.564 1.00 95.44 183 HIS A CA 1
ATOM 1400 C C . HIS A 1 183 ? 9.198 5.282 -1.815 1.00 95.44 183 HIS A C 1
ATOM 1402 O O . HIS A 1 183 ? 9.657 5.508 -2.930 1.00 95.44 183 HIS A O 1
ATOM 1408 N N . CYS A 1 184 ? 7.995 4.729 -1.650 1.00 96.19 184 CYS A N 1
ATOM 1409 C CA . CYS A 1 184 ? 7.112 4.392 -2.767 1.00 96.19 184 CYS A CA 1
ATOM 1410 C C . CYS A 1 184 ? 6.604 5.660 -3.470 1.00 96.19 184 CYS A C 1
ATOM 1412 O O . CYS A 1 184 ? 5.977 6.521 -2.854 1.00 96.19 184 CYS A O 1
ATOM 1414 N N . VAL A 1 185 ? 6.841 5.764 -4.776 1.00 95.12 185 VAL A N 1
ATOM 1415 C CA . VAL A 1 185 ? 6.471 6.930 -5.598 1.00 95.12 185 VAL A CA 1
ATOM 1416 C C . VAL A 1 185 ? 5.343 6.650 -6.587 1.00 95.12 185 VAL A C 1
ATOM 1418 O O . VAL A 1 185 ? 4.834 7.583 -7.211 1.00 95.12 185 VAL A O 1
ATOM 1421 N N . GLY A 1 186 ? 4.926 5.393 -6.729 1.00 90.88 186 GLY A N 1
ATOM 1422 C CA . GLY A 1 186 ? 3.801 5.019 -7.578 1.00 90.88 186 GLY A CA 1
ATOM 1423 C C . GLY A 1 186 ? 3.691 3.517 -7.810 1.00 90.88 186 GLY A C 1
ATOM 1424 O O . GLY A 1 186 ? 4.611 2.758 -7.525 1.00 90.88 186 GLY A O 1
ATOM 1425 N N . GLN A 1 187 ? 2.552 3.101 -8.355 1.00 94.56 187 GLN A N 1
ATOM 1426 C CA . GLN A 1 187 ? 2.314 1.746 -8.853 1.00 94.56 187 GLN A CA 1
ATOM 1427 C C . GLN A 1 187 ? 1.534 1.800 -10.168 1.00 94.56 187 GLN A C 1
ATOM 1429 O O . GLN A 1 187 ? 0.880 2.808 -10.444 1.00 94.56 187 GLN A O 1
ATOM 1434 N N . SER A 1 188 ? 1.575 0.730 -10.964 1.00 92.44 188 SER A N 1
ATOM 1435 C CA . SER A 1 188 ? 1.019 0.640 -12.324 1.00 92.44 188 SER A CA 1
ATOM 1436 C C . SER A 1 188 ? 1.681 1.628 -13.304 1.00 92.44 188 SER A C 1
ATOM 1438 O O . SER A 1 188 ? 2.905 1.680 -13.394 1.00 92.44 188 SER A O 1
ATOM 1440 N N . SER A 1 189 ? 0.906 2.419 -14.049 1.00 92.81 189 SER A N 1
ATOM 1441 C CA . SER A 1 189 ? 1.439 3.522 -14.854 1.00 92.81 189 SER A CA 1
ATOM 1442 C C . SER A 1 189 ? 1.504 4.798 -14.020 1.00 92.81 189 SER A C 1
ATOM 1444 O O . SER A 1 189 ? 0.488 5.250 -13.493 1.00 92.81 189 SER A O 1
ATOM 1446 N N . PHE A 1 190 ? 2.678 5.421 -13.925 1.00 90.44 190 PHE A N 1
ATOM 1447 C CA . PHE A 1 190 ? 2.849 6.667 -13.177 1.00 90.44 190 PHE A CA 1
ATOM 1448 C C . PHE A 1 190 ? 3.968 7.546 -13.746 1.00 90.44 190 PHE A C 1
ATOM 1450 O O . PHE A 1 190 ? 4.788 7.130 -14.559 1.00 90.44 190 PHE A O 1
ATOM 1457 N N . THR A 1 191 ? 3.987 8.814 -13.338 1.00 90.56 191 THR A N 1
ATOM 1458 C CA . THR A 1 191 ? 5.060 9.763 -13.667 1.00 90.56 191 THR A CA 1
ATOM 1459 C C . THR A 1 191 ? 5.698 10.251 -12.380 1.00 90.56 191 THR A C 1
ATOM 1461 O O . THR A 1 191 ? 4.991 10.632 -11.449 1.00 90.56 191 THR A O 1
ATOM 1464 N N . THR A 1 192 ? 7.025 10.286 -12.347 1.00 89.06 192 THR A N 1
ATOM 1465 C CA . THR A 1 192 ? 7.802 10.755 -11.202 1.00 89.06 192 THR A CA 1
ATOM 1466 C C . THR A 1 192 ? 8.886 11.743 -11.631 1.00 89.06 192 THR A C 1
ATOM 1468 O O . THR A 1 192 ? 9.364 11.721 -12.766 1.00 89.06 192 THR A O 1
ATOM 1471 N N . ARG A 1 193 ? 9.266 12.630 -10.705 1.00 90.88 193 ARG A N 1
ATOM 1472 C CA . ARG A 1 193 ? 10.418 13.540 -10.851 1.00 90.88 193 ARG A CA 1
ATOM 1473 C C . ARG A 1 193 ? 11.746 12.853 -10.534 1.00 90.88 193 ARG A C 1
ATOM 1475 O O . ARG A 1 193 ? 12.792 13.408 -10.849 1.00 90.88 193 ARG A O 1
ATOM 1482 N N . VAL A 1 194 ? 11.676 11.689 -9.894 1.00 91.69 194 VAL A N 1
ATOM 1483 C CA . VAL A 1 194 ? 12.821 10.861 -9.518 1.00 91.69 194 VAL A CA 1
ATOM 1484 C C . VAL A 1 194 ? 13.603 10.467 -10.764 1.00 91.69 194 VAL A C 1
ATOM 1486 O O . VAL A 1 194 ? 13.001 10.130 -11.789 1.00 91.69 194 VAL A O 1
ATOM 1489 N N . GLN A 1 195 ? 14.928 10.542 -10.658 1.00 92.31 195 GLN A N 1
ATOM 1490 C CA . GLN A 1 195 ? 15.851 10.121 -11.710 1.00 92.31 195 GLN A CA 1
ATOM 1491 C C . GLN A 1 195 ? 16.407 8.726 -11.438 1.00 92.31 195 GLN A C 1
ATOM 1493 O O . GLN A 1 195 ? 16.592 7.989 -12.396 1.00 92.31 195 GLN A O 1
ATOM 1498 N N . ASP A 1 196 ? 16.582 8.341 -10.171 1.00 94.75 196 ASP A N 1
ATOM 1499 C CA . ASP A 1 196 ? 17.048 7.012 -9.775 1.00 94.75 196 ASP A CA 1
ATOM 1500 C C . ASP A 1 196 ? 15.904 6.221 -9.133 1.00 94.75 196 ASP A C 1
ATOM 1502 O O . ASP A 1 196 ? 15.568 6.372 -7.955 1.00 94.75 196 ASP A O 1
ATOM 1506 N N . LEU A 1 197 ? 15.271 5.372 -9.935 1.00 95.38 197 LEU A N 1
ATOM 1507 C CA . LEU A 1 197 ? 14.068 4.635 -9.570 1.00 95.38 197 LEU A CA 1
ATOM 1508 C C . LEU A 1 197 ? 14.360 3.143 -9.497 1.00 95.38 197 LEU A C 1
ATOM 15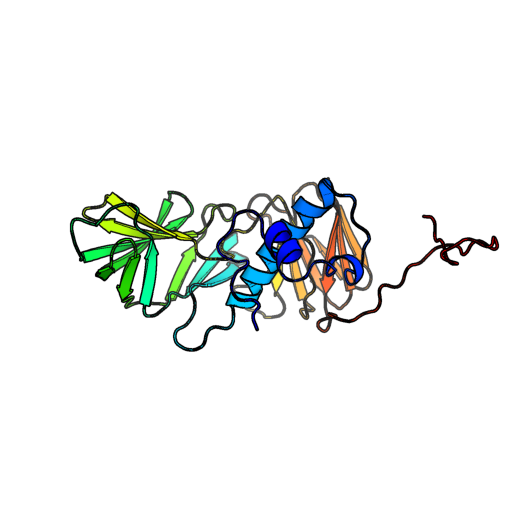10 O O . LEU A 1 197 ? 14.915 2.556 -10.424 1.00 95.38 197 LEU A O 1
ATOM 1514 N N . THR A 1 198 ? 13.865 2.511 -8.444 1.00 95.38 198 THR A N 1
ATOM 1515 C CA . THR A 1 198 ? 13.792 1.058 -8.362 1.00 95.38 198 THR A CA 1
ATOM 1516 C C . THR A 1 198 ? 12.355 0.598 -8.575 1.00 95.38 198 THR A C 1
ATOM 1518 O O . THR A 1 198 ? 11.456 1.049 -7.870 1.00 95.38 198 THR A O 1
ATOM 1521 N N . LEU A 1 199 ? 12.121 -0.302 -9.529 1.00 95.56 199 LEU A N 1
ATOM 1522 C CA . LEU A 1 199 ? 10.828 -0.944 -9.760 1.00 95.56 199 LEU A CA 1
ATOM 1523 C C . LEU A 1 199 ? 10.848 -2.391 -9.267 1.00 95.56 199 LEU A C 1
ATOM 1525 O O . LEU A 1 199 ? 11.703 -3.173 -9.676 1.00 95.56 199 LEU A O 1
ATOM 1529 N N . LEU A 1 200 ? 9.858 -2.752 -8.455 1.00 95.06 200 LEU A N 1
ATOM 1530 C CA . LEU A 1 200 ? 9.438 -4.136 -8.259 1.00 95.06 200 LEU A CA 1
ATOM 1531 C C . LEU A 1 200 ? 8.446 -4.479 -9.368 1.00 95.06 200 LEU A C 1
ATOM 1533 O O . LEU A 1 200 ? 7.415 -3.819 -9.493 1.00 95.06 200 LEU A O 1
ATOM 1537 N N . VAL A 1 201 ? 8.768 -5.469 -10.192 1.00 94.31 201 VAL A N 1
ATOM 1538 C CA . VAL A 1 201 ? 8.022 -5.817 -11.405 1.00 94.31 201 VAL A CA 1
ATOM 1539 C C . VAL A 1 201 ? 7.568 -7.282 -11.326 1.00 94.31 201 VAL A C 1
ATOM 1541 O O . VAL A 1 201 ? 8.355 -8.119 -10.877 1.00 94.31 201 VAL A O 1
ATOM 1544 N N . PRO A 1 202 ? 6.341 -7.631 -11.766 1.00 91.94 202 PRO A N 1
ATOM 1545 C CA . PRO A 1 202 ? 5.895 -9.026 -11.826 1.00 91.94 202 PRO A CA 1
ATOM 1546 C C . PRO A 1 202 ? 6.881 -9.925 -12.584 1.00 91.94 202 PRO A C 1
ATOM 1548 O O . PRO A 1 202 ? 7.408 -9.509 -13.622 1.00 91.94 202 PRO A O 1
ATOM 1551 N N . GLU A 1 203 ? 7.103 -11.152 -12.097 1.00 90.06 203 GLU A N 1
ATOM 1552 C CA . GLU A 1 203 ? 8.148 -12.059 -12.602 1.00 90.06 203 GLU A CA 1
ATOM 1553 C C . GLU A 1 203 ? 8.072 -12.316 -14.108 1.00 90.06 203 GLU A C 1
ATOM 1555 O O . GLU A 1 203 ? 9.114 -12.368 -14.752 1.00 90.06 203 GLU A O 1
ATOM 1560 N N . ASP A 1 204 ? 6.886 -12.353 -14.707 1.00 88.56 204 ASP A N 1
ATOM 1561 C CA . ASP A 1 204 ? 6.725 -12.651 -16.137 1.00 88.56 204 ASP A CA 1
ATOM 1562 C C . ASP A 1 204 ? 6.789 -11.415 -17.054 1.00 88.56 204 ASP A C 1
ATOM 1564 O O . ASP A 1 204 ? 6.642 -11.519 -18.271 1.00 88.56 204 ASP A O 1
ATOM 1568 N N . SER A 1 205 ? 7.039 -10.223 -16.502 1.00 90.94 205 SER A N 1
ATOM 1569 C CA . SER A 1 205 ? 6.989 -8.982 -17.286 1.00 90.94 205 SER A CA 1
ATOM 1570 C C . SER A 1 205 ? 8.221 -8.774 -18.167 1.00 90.94 205 SER A C 1
ATOM 1572 O O . SER A 1 205 ? 9.365 -8.839 -17.717 1.00 90.94 205 SER A O 1
ATOM 1574 N N . GLN A 1 206 ? 8.018 -8.384 -19.416 1.00 94.00 206 GLN A N 1
ATOM 1575 C CA . GLN A 1 206 ? 9.080 -7.841 -20.253 1.00 94.00 206 GLN A CA 1
ATOM 1576 C C . GLN A 1 206 ? 9.297 -6.367 -19.914 1.00 94.00 206 GLN A C 1
ATOM 1578 O O . GLN A 1 206 ? 8.348 -5.584 -19.869 1.00 94.00 206 GLN A O 1
ATOM 1583 N N . VAL A 1 207 ? 10.551 -5.993 -19.673 1.00 95.69 207 VAL A N 1
ATOM 1584 C CA . VAL A 1 207 ? 10.933 -4.637 -19.276 1.00 95.69 207 VAL A CA 1
ATOM 1585 C C . VAL A 1 207 ? 11.797 -4.019 -20.363 1.00 95.69 207 VAL A C 1
ATOM 1587 O O . VAL A 1 207 ? 12.799 -4.601 -20.780 1.00 95.69 207 VAL A O 1
ATOM 1590 N N . SER A 1 208 ? 11.417 -2.828 -20.813 1.00 93.81 208 SER A N 1
ATOM 1591 C CA . SER A 1 208 ? 12.198 -2.023 -21.749 1.00 93.81 208 SER A CA 1
ATOM 1592 C C . SER A 1 208 ? 12.277 -0.572 -21.289 1.00 93.81 208 SER A C 1
ATOM 1594 O O . SER A 1 208 ? 11.401 -0.079 -20.572 1.00 93.81 208 SER A O 1
ATOM 1596 N N . SER A 1 209 ? 13.342 0.116 -21.698 1.00 93.88 209 SER A N 1
ATOM 1597 C CA . SER A 1 209 ? 13.542 1.535 -21.428 1.00 93.88 209 SER A CA 1
ATOM 1598 C C . SER A 1 209 ? 13.803 2.330 -22.706 1.00 93.88 209 SER A C 1
ATOM 1600 O O . SER A 1 209 ? 14.405 1.841 -23.663 1.00 93.88 209 SER A O 1
ATOM 1602 N N . GLU A 1 210 ? 13.352 3.578 -22.696 1.00 93.25 210 GLU A N 1
ATOM 1603 C CA . GLU A 1 210 ? 13.630 4.611 -23.689 1.00 93.25 210 GLU A CA 1
ATOM 1604 C C . GLU A 1 210 ? 14.255 5.800 -22.954 1.00 93.25 210 GLU A C 1
ATOM 1606 O O . GLU A 1 210 ? 13.692 6.281 -21.969 1.00 93.25 210 GLU A O 1
ATOM 1611 N N . ASP A 1 211 ? 15.414 6.267 -23.417 1.00 91.75 211 ASP A N 1
ATOM 1612 C CA . ASP A 1 211 ? 16.145 7.429 -22.883 1.00 91.75 211 ASP A CA 1
ATOM 1613 C C . ASP A 1 211 ? 16.610 7.338 -21.409 1.00 91.75 211 ASP A C 1
ATOM 1615 O O . ASP A 1 211 ? 17.201 8.283 -20.889 1.00 91.75 211 ASP A O 1
ATOM 1619 N N . CYS A 1 212 ? 16.447 6.191 -20.741 1.00 91.75 212 CYS A N 1
ATOM 1620 C CA . CYS A 1 212 ? 17.030 5.917 -19.423 1.00 91.75 212 CYS A CA 1
ATOM 1621 C C . CYS A 1 212 ? 17.824 4.604 -19.387 1.00 91.75 212 CYS A C 1
ATOM 1623 O O . CYS A 1 212 ? 17.565 3.665 -20.151 1.00 91.75 212 CYS A O 1
ATOM 1625 N N . SER A 1 213 ? 18.814 4.547 -18.493 1.00 92.00 213 SER A N 1
ATOM 1626 C CA . SER A 1 213 ? 19.570 3.320 -18.247 1.00 92.00 213 SER A CA 1
ATOM 1627 C C . SER A 1 213 ? 18.719 2.336 -17.448 1.00 92.00 213 SER A C 1
ATOM 1629 O O . SER A 1 213 ? 17.840 2.740 -16.688 1.00 92.00 213 SER A O 1
ATOM 1631 N N . VAL A 1 214 ? 18.970 1.042 -17.642 1.00 94.50 214 VAL A N 1
ATOM 1632 C CA . VAL A 1 214 ? 18.239 -0.036 -16.977 1.00 94.50 214 VAL A CA 1
ATOM 1633 C C . VAL A 1 214 ? 19.200 -1.147 -16.576 1.00 94.50 214 VAL A C 1
ATOM 1635 O O . VAL A 1 214 ? 20.053 -1.556 -17.366 1.00 94.50 214 VAL A O 1
ATOM 1638 N N . ILE A 1 215 ? 19.068 -1.624 -15.340 1.00 94.19 215 ILE A N 1
ATOM 1639 C CA . ILE A 1 215 ? 19.840 -2.736 -14.788 1.00 94.19 215 ILE A CA 1
ATOM 1640 C C . ILE A 1 215 ? 18.893 -3.618 -13.971 1.00 94.19 215 ILE A C 1
ATOM 1642 O O . ILE A 1 215 ? 18.291 -3.158 -13.002 1.00 94.19 215 ILE A O 1
ATOM 1646 N N . GLU A 1 216 ? 18.773 -4.891 -14.342 1.00 93.00 216 GLU A N 1
ATOM 1647 C CA . GLU A 1 216 ? 18.105 -5.894 -13.508 1.00 93.00 216 GLU A CA 1
ATOM 1648 C C . GLU A 1 216 ? 19.004 -6.245 -12.316 1.00 93.00 216 GLU A C 1
ATOM 1650 O O . GLU A 1 216 ? 20.209 -6.464 -12.472 1.00 93.00 216 GLU A O 1
ATOM 1655 N N . GLN A 1 217 ? 18.434 -6.279 -11.115 1.00 87.88 217 GLN A N 1
ATOM 1656 C CA . GLN A 1 217 ? 19.144 -6.671 -9.905 1.00 87.88 217 GLN A CA 1
ATOM 1657 C C . GLN A 1 217 ? 18.853 -8.133 -9.564 1.00 87.88 217 GLN A C 1
ATOM 1659 O O . GLN A 1 217 ? 17.765 -8.642 -9.804 1.00 87.88 217 GLN A O 1
ATOM 1664 N N . ALA A 1 218 ? 19.822 -8.803 -8.936 1.00 81.31 218 ALA A N 1
ATOM 1665 C CA . ALA A 1 218 ? 19.686 -10.199 -8.510 1.00 81.31 218 ALA A CA 1
ATOM 1666 C C . ALA A 1 218 ? 18.756 -10.398 -7.291 1.00 81.31 218 ALA A C 1
ATOM 1668 O O . ALA A 1 218 ? 18.603 -11.520 -6.815 1.00 81.31 218 ALA A O 1
ATOM 1669 N N . LEU A 1 219 ? 18.177 -9.317 -6.761 1.00 75.75 219 LEU A N 1
ATOM 1670 C CA . LEU A 1 219 ? 17.279 -9.339 -5.613 1.00 75.75 219 LEU A CA 1
ATOM 1671 C C . LEU A 1 219 ? 15.857 -9.704 -6.056 1.00 75.75 219 LEU A C 1
ATOM 1673 O O . LEU A 1 219 ? 15.358 -9.148 -7.036 1.00 75.75 219 LEU A O 1
ATOM 1677 N N . SER A 1 220 ? 15.188 -10.567 -5.292 1.00 78.81 220 SER A N 1
ATOM 1678 C CA . SER A 1 220 ? 13.746 -10.804 -5.406 1.00 78.81 220 SER A CA 1
ATOM 1679 C C . SER A 1 220 ? 13.077 -10.471 -4.079 1.00 78.81 220 SER A C 1
ATOM 1681 O O . SER A 1 220 ? 13.581 -10.830 -3.017 1.00 78.81 220 SER A O 1
ATOM 1683 N N . VAL A 1 221 ? 11.958 -9.752 -4.136 1.00 80.62 221 VAL A N 1
ATOM 1684 C CA . VAL A 1 221 ? 11.168 -9.371 -2.958 1.00 80.62 221 VAL A CA 1
ATOM 1685 C C . VAL A 1 221 ? 9.693 -9.583 -3.287 1.00 80.62 221 VAL A C 1
ATOM 1687 O O . VAL A 1 221 ? 9.230 -9.074 -4.301 1.00 80.62 221 VAL A O 1
ATOM 1690 N N . PHE A 1 222 ? 8.939 -10.292 -2.439 1.00 81.75 222 PHE A N 1
ATOM 1691 C CA . PHE A 1 222 ? 7.508 -10.583 -2.660 1.00 81.75 222 PHE A CA 1
ATOM 1692 C C . PHE A 1 222 ? 7.200 -11.179 -4.050 1.00 81.75 222 PHE A C 1
ATOM 1694 O O . PHE A 1 222 ? 6.253 -10.738 -4.696 1.00 81.75 222 PHE A O 1
ATOM 1701 N N . ASP A 1 223 ? 8.008 -12.139 -4.514 1.00 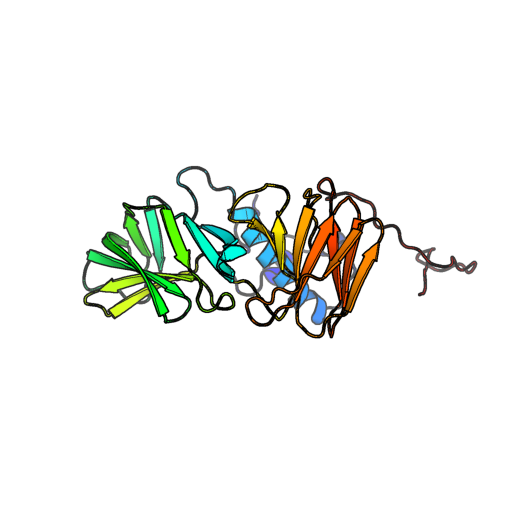85.06 223 ASP A N 1
ATOM 1702 C CA . ASP A 1 223 ? 7.849 -12.776 -5.834 1.00 85.06 223 ASP A CA 1
ATOM 1703 C C . ASP A 1 223 ? 7.824 -11.736 -6.977 1.00 85.06 223 ASP A C 1
ATOM 1705 O O . ASP A 1 223 ? 6.981 -11.751 -7.874 1.00 85.06 223 ASP A O 1
ATOM 1709 N N . THR A 1 224 ? 8.731 -10.754 -6.899 1.00 90.56 224 THR A N 1
ATOM 1710 C CA . THR A 1 224 ? 8.932 -9.732 -7.934 1.00 90.56 224 THR A CA 1
ATOM 1711 C C . THR A 1 224 ? 10.394 -9.644 -8.335 1.00 90.56 224 THR A C 1
ATOM 1713 O O . THR A 1 224 ? 11.296 -9.885 -7.529 1.00 90.56 224 THR A O 1
ATOM 1716 N N . ARG A 1 225 ? 10.634 -9.236 -9.582 1.00 92.81 225 ARG A N 1
ATOM 1717 C CA . ARG A 1 225 ? 11.968 -8.892 -10.078 1.00 92.81 225 ARG A CA 1
ATOM 1718 C C . ARG A 1 225 ? 12.239 -7.418 -9.861 1.00 92.81 225 ARG A C 1
ATOM 1720 O O . ARG A 1 225 ? 11.375 -6.577 -10.114 1.00 92.81 225 ARG A O 1
ATOM 1727 N N . LEU A 1 226 ? 13.451 -7.107 -9.425 1.00 93.69 226 LEU A N 1
ATOM 1728 C CA . LEU A 1 226 ? 13.842 -5.747 -9.104 1.00 93.69 226 LEU A CA 1
ATOM 1729 C C . LEU A 1 226 ? 14.674 -5.141 -10.237 1.00 93.69 226 LEU A C 1
ATOM 1731 O O . LEU A 1 226 ? 15.705 -5.678 -10.636 1.00 93.69 226 LEU A O 1
ATOM 1735 N N . TRP A 1 227 ? 14.230 -3.995 -10.743 1.00 95.19 227 TRP A N 1
ATOM 1736 C CA . TRP A 1 227 ? 14.864 -3.272 -11.841 1.00 95.19 227 TRP A CA 1
ATOM 1737 C C . TRP A 1 227 ? 15.248 -1.870 -11.393 1.00 95.19 227 TRP A C 1
ATOM 1739 O O . TRP A 1 227 ? 14.416 -1.137 -10.864 1.00 95.19 227 TRP A O 1
ATOM 1749 N N . HIS A 1 228 ? 16.494 -1.484 -11.628 1.00 95.25 228 HIS A N 1
ATOM 1750 C CA . HIS A 1 228 ? 16.981 -0.141 -11.359 1.00 95.25 228 HIS A CA 1
ATOM 1751 C C . HIS A 1 228 ? 17.079 0.663 -12.653 1.00 95.25 228 HIS A C 1
ATOM 1753 O O . HIS A 1 228 ? 17.613 0.181 -13.654 1.00 95.25 228 HIS A O 1
ATOM 1759 N N . PHE A 1 229 ? 16.590 1.896 -12.606 1.00 95.38 229 PHE A N 1
ATOM 1760 C CA . PHE A 1 229 ? 16.606 2.835 -13.715 1.00 95.38 229 PHE A CA 1
ATOM 1761 C C . PHE A 1 229 ? 17.223 4.152 -13.280 1.00 95.38 229 PHE A C 1
ATOM 1763 O O . PHE A 1 229 ? 16.883 4.655 -12.211 1.00 95.38 229 PHE A O 1
ATOM 1770 N N . SER A 1 230 ? 18.063 4.730 -14.140 1.00 94.56 230 SER A N 1
ATOM 1771 C CA . SER A 1 230 ? 18.679 6.034 -13.894 1.00 94.56 230 SER A CA 1
ATOM 1772 C C . SER A 1 230 ? 18.516 6.978 -15.092 1.00 94.56 230 SER A C 1
ATOM 1774 O O . SER A 1 230 ? 18.630 6.574 -16.258 1.00 94.56 230 SER A O 1
ATOM 1776 N N . GLY A 1 231 ? 18.237 8.250 -14.805 1.00 91.75 231 GLY A N 1
ATOM 1777 C CA . GLY A 1 231 ? 18.098 9.337 -15.777 1.00 91.75 231 GLY A CA 1
ATOM 1778 C C . GLY A 1 231 ? 16.654 9.794 -16.013 1.00 91.75 231 GLY A C 1
ATOM 1779 O O . GLY A 1 231 ? 15.803 9.751 -15.126 1.00 91.75 231 GLY A O 1
ATOM 1780 N N . CYS A 1 232 ? 16.377 10.276 -17.226 1.00 92.19 232 CYS A N 1
ATOM 1781 C CA . CYS A 1 232 ? 15.073 10.810 -17.624 1.00 92.19 232 CYS A CA 1
ATOM 1782 C C . CYS A 1 232 ? 14.573 10.046 -18.844 1.00 92.19 232 CYS A C 1
ATOM 1784 O O . CYS A 1 232 ? 15.202 10.109 -19.893 1.00 92.19 232 CYS A O 1
ATOM 1786 N N . GLY A 1 233 ? 13.438 9.365 -18.736 1.00 91.56 233 GLY A N 1
ATOM 1787 C CA . GLY A 1 233 ? 12.996 8.489 -19.813 1.00 91.56 233 GLY A CA 1
ATOM 1788 C C . GLY A 1 233 ? 11.659 7.823 -19.546 1.00 91.56 233 GLY A C 1
ATOM 1789 O O . GLY A 1 233 ? 10.908 8.208 -18.639 1.00 91.56 233 GLY A O 1
ATOM 1790 N N . ARG A 1 234 ? 11.354 6.818 -20.359 1.00 93.00 234 ARG A N 1
ATOM 1791 C CA . ARG A 1 234 ? 10.165 5.979 -20.223 1.00 93.00 234 ARG A CA 1
ATOM 1792 C C . ARG A 1 234 ? 10.578 4.538 -19.992 1.00 93.00 234 ARG A C 1
ATOM 1794 O O . ARG A 1 234 ? 11.418 4.010 -20.706 1.00 93.00 234 ARG A O 1
ATOM 1801 N N . VAL A 1 235 ? 9.923 3.899 -19.039 1.00 93.75 235 VAL A N 1
ATOM 1802 C CA . VAL A 1 235 ? 10.000 2.463 -18.806 1.00 93.75 235 VAL A CA 1
ATOM 1803 C C . VAL A 1 235 ? 8.665 1.855 -19.187 1.00 93.75 235 VAL A C 1
ATOM 1805 O O . VAL A 1 235 ? 7.613 2.372 -18.801 1.00 93.75 235 VAL A O 1
ATOM 1808 N N . THR A 1 236 ? 8.715 0.764 -19.939 1.00 94.69 236 THR A N 1
ATOM 1809 C CA . THR A 1 236 ? 7.541 -0.035 -20.274 1.00 94.69 236 THR A CA 1
ATOM 1810 C C . THR A 1 236 ? 7.679 -1.401 -19.623 1.00 94.69 236 THR A C 1
ATOM 1812 O O . THR A 1 236 ? 8.681 -2.087 -19.821 1.00 94.69 236 THR A O 1
ATOM 1815 N N . CYS A 1 237 ? 6.669 -1.789 -18.851 1.00 91.69 237 CYS A N 1
ATOM 1816 C CA . CYS A 1 237 ? 6.535 -3.132 -18.297 1.00 91.69 237 CYS A CA 1
ATOM 1817 C C . CYS A 1 237 ? 5.343 -3.795 -18.984 1.00 91.69 237 CYS A C 1
ATOM 1819 O O . CYS A 1 237 ? 4.216 -3.324 -18.833 1.00 91.69 237 CYS A O 1
ATOM 1821 N N . ALA A 1 238 ? 5.591 -4.849 -19.755 1.00 87.38 238 ALA A N 1
ATOM 1822 C CA . ALA A 1 238 ? 4.567 -5.559 -20.510 1.00 87.38 238 ALA A CA 1
ATOM 1823 C C . ALA A 1 238 ? 4.420 -6.997 -20.005 1.00 87.38 238 ALA A C 1
ATOM 1825 O O . ALA A 1 238 ? 5.387 -7.757 -20.010 1.00 87.38 238 ALA A O 1
ATOM 1826 N N . ASN A 1 239 ? 3.208 -7.363 -19.600 1.00 83.62 239 ASN A N 1
ATOM 1827 C CA . ASN A 1 239 ? 2.783 -8.744 -19.383 1.00 83.62 239 ASN A CA 1
ATOM 1828 C C . ASN A 1 239 ? 1.436 -8.948 -20.109 1.00 83.62 239 ASN A C 1
ATOM 1830 O O . ASN A 1 239 ? 1.365 -8.684 -21.310 1.00 83.62 239 ASN A O 1
ATOM 1834 N N . GLU A 1 240 ? 0.365 -9.341 -19.410 1.00 81.25 240 GLU A N 1
ATOM 1835 C CA . GLU A 1 240 ? -1.009 -9.281 -19.938 1.00 81.25 240 GLU A CA 1
ATOM 1836 C C . GLU A 1 240 ? -1.447 -7.829 -20.191 1.00 81.25 240 GLU A C 1
ATOM 1838 O O . GLU A 1 240 ? -2.052 -7.523 -21.218 1.00 81.25 240 GLU A O 1
ATOM 1843 N N . ASP A 1 241 ? -1.061 -6.933 -19.279 1.00 85.44 241 ASP A N 1
ATOM 1844 C CA . ASP A 1 241 ? -1.232 -5.488 -19.384 1.00 85.44 241 ASP A CA 1
ATOM 1845 C C . ASP A 1 241 ? 0.095 -4.790 -19.708 1.00 85.44 241 ASP A C 1
ATOM 1847 O O . ASP A 1 241 ? 1.188 -5.308 -19.452 1.00 85.44 241 ASP A O 1
ATOM 1851 N N . VAL A 1 242 ? 0.001 -3.570 -20.244 1.00 88.81 242 VAL A N 1
ATOM 1852 C CA . VAL A 1 242 ? 1.161 -2.715 -20.525 1.00 88.81 242 VAL A CA 1
ATOM 1853 C C . VAL A 1 242 ? 1.128 -1.485 -19.628 1.00 88.81 242 VAL A C 1
ATOM 1855 O O . VAL A 1 242 ? 0.221 -0.655 -19.711 1.00 88.81 242 VAL A O 1
ATOM 1858 N N . PHE A 1 243 ? 2.162 -1.336 -18.805 1.00 91.44 243 PHE A N 1
ATOM 1859 C CA . PHE A 1 243 ? 2.342 -0.199 -17.910 1.00 91.44 243 PHE A CA 1
ATOM 1860 C C . PHE A 1 243 ? 3.457 0.714 -18.411 1.00 91.44 243 PHE A C 1
ATOM 1862 O O . PHE A 1 243 ? 4.527 0.248 -18.801 1.00 91.44 243 PHE A O 1
ATOM 1869 N N . SER A 1 244 ? 3.216 2.025 -18.364 1.00 93.50 244 SER A N 1
ATOM 1870 C CA . SER A 1 244 ? 4.184 3.052 -18.753 1.00 93.50 244 SER A CA 1
ATOM 1871 C C . SER A 1 244 ? 4.559 3.906 -17.546 1.00 93.50 244 SER A C 1
ATOM 1873 O O . SER A 1 244 ? 3.720 4.620 -16.993 1.00 93.50 244 SER A O 1
ATOM 1875 N N . ILE A 1 245 ? 5.844 3.909 -17.200 1.00 94.00 245 ILE A N 1
ATOM 1876 C CA . ILE A 1 245 ? 6.419 4.714 -16.125 1.00 94.00 245 ILE A CA 1
ATOM 1877 C C . ILE A 1 245 ? 7.308 5.795 -16.741 1.00 94.00 245 ILE A C 1
ATOM 1879 O O . ILE A 1 245 ? 8.161 5.501 -17.573 1.00 94.00 245 ILE A O 1
ATOM 1883 N N . ARG A 1 246 ? 7.121 7.061 -16.357 1.00 93.94 246 ARG A N 1
ATOM 1884 C CA . ARG A 1 246 ? 7.949 8.183 -16.836 1.00 93.94 246 ARG A CA 1
ATOM 1885 C C . ARG A 1 246 ? 8.812 8.740 -15.705 1.00 93.94 246 ARG A C 1
ATOM 1887 O O . ARG A 1 246 ? 8.269 9.180 -14.692 1.00 93.94 246 ARG A O 1
ATOM 1894 N N . LEU A 1 247 ? 10.128 8.750 -15.907 1.00 92.31 247 LEU A N 1
ATOM 1895 C CA . LEU A 1 247 ? 11.139 9.216 -14.953 1.00 92.31 247 LEU A CA 1
ATOM 1896 C C . LEU A 1 247 ? 11.629 10.620 -15.312 1.00 92.31 247 LEU A C 1
ATOM 1898 O O . LEU A 1 247 ? 11.604 11.012 -16.482 1.00 92.31 247 LEU A O 1
ATOM 1902 N N . GLY A 1 248 ? 12.077 11.377 -14.309 1.00 83.56 248 GLY A N 1
ATOM 1903 C CA . GLY A 1 248 ? 12.606 12.733 -14.493 1.00 83.56 248 GLY A CA 1
ATOM 1904 C C . GLY A 1 248 ? 11.591 13.750 -15.034 1.00 83.56 248 GLY A C 1
ATOM 1905 O O . GLY A 1 248 ? 11.966 14.835 -15.481 1.00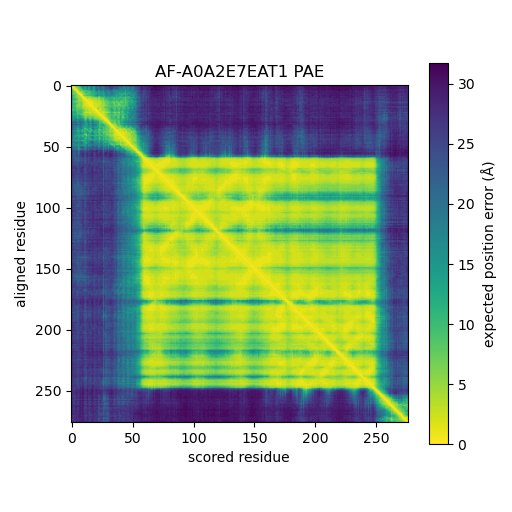 83.56 248 GLY A O 1
ATOM 1906 N N . GLY A 1 249 ? 10.295 13.426 -15.015 1.00 72.25 249 GLY A N 1
ATOM 1907 C CA . GLY A 1 249 ? 9.245 14.289 -15.540 1.00 72.25 249 GLY A CA 1
ATOM 1908 C C . GLY A 1 249 ? 8.860 15.385 -14.547 1.00 72.25 249 GLY A C 1
ATOM 1909 O O . GLY A 1 249 ? 8.416 15.100 -13.435 1.00 72.25 249 GLY A O 1
ATOM 1910 N N . ALA A 1 250 ? 8.915 16.656 -14.958 1.00 51.91 250 ALA A N 1
ATOM 1911 C CA . ALA A 1 250 ? 8.087 17.679 -14.317 1.00 51.91 250 ALA A CA 1
ATOM 1912 C C . ALA A 1 250 ? 6.612 17.272 -14.493 1.00 51.91 250 ALA A C 1
ATOM 1914 O O . ALA A 1 250 ? 6.258 16.775 -15.563 1.00 51.91 250 ALA A O 1
ATOM 1915 N N . GLN A 1 251 ? 5.765 17.443 -13.463 1.00 42.56 251 GLN A N 1
ATOM 1916 C CA . GLN A 1 251 ? 4.332 17.104 -13.520 1.00 42.56 251 GLN A CA 1
ATOM 1917 C C . GLN A 1 251 ? 3.742 17.563 -14.857 1.00 42.56 251 GLN A C 1
ATOM 1919 O O . GLN A 1 251 ? 3.526 18.750 -15.075 1.00 42.56 251 GLN A O 1
ATOM 1924 N N . SER A 1 252 ? 3.505 16.619 -15.762 1.00 38.38 252 SER A N 1
ATOM 1925 C CA . SER A 1 252 ? 2.950 16.907 -17.078 1.00 38.38 252 SER A CA 1
ATOM 1926 C C . SER A 1 252 ? 1.435 16.753 -17.013 1.00 38.38 252 SER A C 1
ATOM 1928 O O . SER A 1 252 ? 0.849 16.041 -17.819 1.00 38.38 252 SER A O 1
ATOM 1930 N N . PHE A 1 253 ? 0.776 17.431 -16.070 1.00 40.03 253 PHE A N 1
ATOM 1931 C CA . PHE A 1 253 ? -0.623 17.808 -16.275 1.00 40.03 253 PHE A CA 1
ATOM 1932 C C . PHE A 1 253 ? -0.618 19.009 -17.229 1.00 40.03 253 PHE A C 1
ATOM 1934 O O . PHE A 1 253 ? -0.763 20.136 -16.774 1.00 40.03 253 PHE A O 1
ATOM 1941 N N . ASN A 1 254 ? -0.294 18.750 -18.507 1.00 36.72 254 ASN A N 1
ATOM 1942 C CA . ASN A 1 254 ? -0.371 19.625 -19.697 1.00 36.72 254 ASN A CA 1
ATOM 1943 C C . ASN A 1 254 ? 0.794 19.371 -20.672 1.00 36.72 254 ASN A C 1
ATOM 1945 O O . ASN A 1 254 ? 1.520 20.290 -21.043 1.00 36.72 254 ASN A O 1
ATOM 1949 N N . SER A 1 255 ? 0.979 18.134 -21.134 1.00 34.62 255 SER A N 1
ATOM 1950 C CA . SER A 1 255 ? 1.504 17.964 -22.495 1.00 34.62 255 SER A CA 1
ATOM 1951 C C . SER A 1 255 ? 0.326 17.657 -23.411 1.00 34.62 255 SER A C 1
ATOM 1953 O O . SER A 1 255 ? -0.446 16.754 -23.079 1.00 34.62 255 SER A O 1
ATOM 1955 N N . PRO A 1 256 ? 0.139 18.399 -24.518 1.00 36.56 256 PRO A N 1
ATOM 1956 C CA . PRO A 1 256 ? -0.853 18.030 -25.512 1.00 36.56 256 PRO A CA 1
ATOM 1957 C C . PRO A 1 256 ? -0.532 16.620 -26.010 1.00 36.56 256 PRO A C 1
ATOM 1959 O O . PRO A 1 256 ? 0.622 16.290 -26.280 1.00 36.56 256 PRO A O 1
ATOM 1962 N N . ILE A 1 257 ? -1.558 15.776 -26.075 1.00 45.78 257 ILE A N 1
ATOM 1963 C CA . ILE A 1 257 ? -1.467 14.442 -26.663 1.00 45.78 257 ILE A CA 1
ATOM 1964 C C . ILE A 1 257 ? -1.018 14.626 -28.116 1.00 45.78 257 ILE A C 1
ATOM 1966 O O . ILE A 1 257 ? -1.750 15.195 -28.924 1.00 45.78 257 ILE A O 1
ATOM 1970 N N . GLU A 1 258 ? 0.187 14.171 -28.447 1.00 40.47 258 GLU A N 1
ATOM 1971 C CA . GLU A 1 258 ? 0.670 14.141 -29.824 1.00 40.47 258 GLU A CA 1
ATOM 1972 C C . GLU A 1 258 ? 0.242 12.809 -30.451 1.00 40.47 258 GLU A C 1
ATOM 1974 O O . GLU A 1 258 ? 0.825 11.756 -30.190 1.00 40.47 258 GLU A O 1
ATOM 1979 N N . LEU A 1 259 ? -0.833 12.842 -31.242 1.00 43.38 259 LEU A N 1
ATOM 1980 C CA . LEU A 1 259 ? -1.272 11.698 -32.039 1.00 43.38 259 LEU A CA 1
ATOM 1981 C C . LEU A 1 259 ? -0.354 11.565 -33.259 1.00 43.38 259 LEU A C 1
ATOM 1983 O O . LEU A 1 259 ? -0.293 12.469 -34.090 1.00 43.38 259 LEU A O 1
ATOM 1987 N N . LYS A 1 260 ? 0.338 10.430 -33.386 1.00 41.38 260 LYS A N 1
ATOM 1988 C CA . LYS A 1 260 ? 1.102 10.078 -34.590 1.00 41.38 260 LYS A CA 1
ATOM 1989 C C . LYS A 1 260 ? 0.298 9.089 -35.434 1.00 41.38 260 LYS A C 1
ATOM 1991 O O . LYS A 1 260 ? -0.076 8.030 -34.945 1.00 41.38 260 LYS A O 1
ATOM 1996 N N . GLY A 1 261 ? 0.050 9.434 -36.696 1.00 52.84 261 GLY A N 1
ATOM 1997 C CA . GLY A 1 261 ? -0.617 8.585 -37.687 1.00 52.84 261 GLY A CA 1
ATOM 1998 C C . GLY A 1 261 ? -0.483 9.169 -39.097 1.00 52.84 261 GLY A C 1
ATOM 1999 O O . GLY A 1 261 ? -0.090 10.326 -39.256 1.00 52.84 261 GLY A O 1
ATOM 2000 N N . LYS A 1 262 ? -0.783 8.384 -40.138 1.00 49.53 262 LYS A N 1
ATOM 2001 C CA . LYS A 1 262 ? -0.820 8.895 -41.520 1.00 49.53 262 LYS A CA 1
ATOM 2002 C C . LYS A 1 262 ? -2.115 9.674 -41.755 1.00 49.53 262 LYS A C 1
ATOM 2004 O O . LYS A 1 262 ?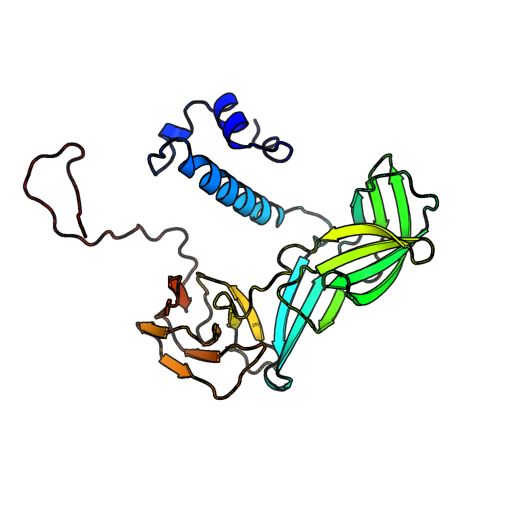 -3.199 9.127 -41.573 1.00 49.53 262 LYS A O 1
ATOM 2009 N N . LEU A 1 263 ? -1.987 10.930 -42.181 1.00 49.88 263 LEU A N 1
ATOM 2010 C CA . LEU A 1 263 ? -3.111 11.759 -42.611 1.00 49.88 263 LEU A CA 1
ATOM 2011 C C . LEU A 1 263 ? -3.665 11.210 -43.936 1.00 49.88 263 LEU A C 1
ATOM 2013 O O . LEU A 1 263 ? -2.899 10.953 -44.865 1.00 49.88 263 LEU A O 1
ATOM 2017 N N . LEU A 1 264 ? -4.979 11.003 -44.015 1.00 51.16 264 LEU A N 1
ATOM 2018 C CA . LEU A 1 264 ? -5.659 10.609 -45.250 1.00 51.16 264 LEU A CA 1
ATOM 2019 C C . LEU A 1 264 ? -6.141 11.858 -46.003 1.00 51.16 264 LEU A C 1
ATOM 2021 O O . LEU A 1 264 ? -6.768 12.727 -45.406 1.00 51.16 264 LEU A O 1
ATOM 2025 N N . ASP A 1 265 ? -5.927 11.909 -47.320 1.00 52.31 265 ASP A N 1
ATOM 2026 C CA . ASP A 1 265 ? -6.290 13.056 -48.178 1.00 52.31 265 ASP A CA 1
ATOM 2027 C C . ASP A 1 265 ? -7.783 13.107 -48.581 1.00 52.31 265 ASP A C 1
ATOM 2029 O O . ASP A 1 265 ? -8.176 13.870 -49.466 1.00 52.31 265 ASP A O 1
ATOM 2033 N N . TYR A 1 266 ? -8.647 12.298 -47.958 1.00 54.03 266 TYR A N 1
ATOM 2034 C CA . TYR A 1 266 ? -10.080 12.280 -48.269 1.00 54.03 266 TYR A CA 1
ATOM 2035 C C . TYR A 1 266 ? -10.874 13.215 -47.342 1.00 54.03 266 TYR A C 1
ATOM 2037 O O . TYR A 1 266 ? -10.649 13.217 -46.132 1.00 54.03 266 TYR A O 1
ATOM 2045 N N . PRO A 1 267 ? -11.854 13.979 -47.863 1.00 50.12 267 PRO A N 1
ATOM 2046 C CA . PRO A 1 267 ? -12.664 14.873 -47.045 1.00 50.12 267 PRO A CA 1
ATOM 2047 C C . PRO A 1 267 ? -13.643 14.076 -46.169 1.00 50.12 267 PRO A C 1
ATOM 2049 O O . PRO A 1 267 ? -14.696 13.640 -46.632 1.00 50.12 267 PRO A O 1
ATOM 2052 N N . THR A 1 268 ? -13.319 13.909 -44.887 1.00 47.22 268 THR A N 1
ATOM 2053 C CA . THR A 1 268 ? -14.229 13.368 -43.864 1.00 47.22 268 THR A CA 1
ATOM 2054 C C . THR A 1 268 ? -14.786 14.484 -42.975 1.00 47.22 268 THR A C 1
ATOM 2056 O O . THR A 1 268 ? -14.232 15.581 -42.898 1.00 47.22 268 THR A O 1
ATOM 2059 N N . ARG A 1 269 ? -15.910 14.236 -42.289 1.00 43.03 269 ARG A N 1
ATOM 2060 C CA . ARG A 1 269 ? -16.339 15.049 -41.140 1.00 43.03 269 ARG A CA 1
ATOM 2061 C C . ARG A 1 269 ? -16.395 14.155 -39.893 1.00 43.03 269 ARG A C 1
ATOM 2063 O O . ARG A 1 269 ? -17.208 13.235 -39.893 1.00 43.03 269 ARG A O 1
ATOM 2070 N N . PRO A 1 270 ? -15.577 14.428 -38.857 1.00 49.38 270 PRO A N 1
ATOM 2071 C CA . PRO A 1 270 ? -14.594 15.514 -38.778 1.00 49.38 270 PRO A CA 1
ATOM 2072 C C . PRO A 1 270 ? -13.385 15.303 -39.713 1.00 49.38 270 PRO A C 1
ATOM 2074 O O . PRO A 1 270 ? -13.109 14.197 -40.175 1.00 49.38 270 PRO A O 1
ATOM 2077 N N . SER A 1 271 ? -12.710 16.406 -40.039 1.00 54.50 271 SER A N 1
ATOM 2078 C CA . SER A 1 271 ? -11.759 16.569 -41.154 1.00 54.50 271 SER A CA 1
ATOM 2079 C C . SER A 1 271 ? -10.336 16.065 -40.900 1.00 54.50 271 SER A C 1
ATOM 2081 O O . SER A 1 271 ? -9.422 16.439 -41.628 1.00 54.50 271 SER A O 1
ATOM 2083 N N . ALA A 1 272 ? -10.136 15.234 -39.879 1.00 52.34 272 ALA A N 1
ATOM 2084 C CA . ALA A 1 272 ? -8.883 14.523 -39.662 1.00 52.34 272 ALA A CA 1
ATOM 2085 C C . ALA A 1 272 ? -9.172 13.190 -38.967 1.00 52.34 272 ALA A C 1
ATOM 2087 O O . ALA A 1 272 ? -9.718 13.163 -37.863 1.00 52.34 272 ALA A O 1
ATOM 2088 N N . LEU A 1 273 ? -8.808 12.097 -39.632 1.00 45.28 273 LEU A N 1
ATOM 2089 C CA . LEU A 1 273 ? -8.930 10.736 -39.128 1.00 45.28 273 LEU A CA 1
ATOM 2090 C C . LEU A 1 273 ? -7.550 10.081 -39.238 1.00 45.28 273 LEU A C 1
ATOM 2092 O O . LEU A 1 273 ? -6.975 10.038 -40.324 1.00 45.28 273 LEU A O 1
ATOM 2096 N N . HIS A 1 274 ? -7.012 9.615 -38.113 1.00 47.56 274 HIS A N 1
ATOM 2097 C CA . HIS A 1 274 ? -5.742 8.892 -38.051 1.00 47.56 274 HIS A CA 1
ATOM 2098 C C . HIS A 1 274 ? -6.049 7.424 -37.737 1.00 47.56 274 HIS A C 1
ATOM 2100 O O . HIS A 1 274 ? -6.737 7.146 -36.757 1.00 47.56 274 HIS A O 1
ATOM 2106 N N . LEU A 1 275 ? -5.566 6.500 -38.569 1.00 44.28 275 LEU A N 1
ATOM 2107 C CA . LEU A 1 275 ? -5.643 5.054 -38.332 1.00 44.28 275 LEU A CA 1
ATOM 2108 C C . LEU A 1 275 ? -4.249 4.526 -37.969 1.00 44.28 275 LEU A C 1
ATOM 2110 O O . LEU A 1 275 ? -3.253 5.016 -38.510 1.00 44.28 275 LEU A O 1
ATOM 2114 N N . SER A 1 276 ? -4.212 3.567 -37.040 1.00 42.72 276 SER A N 1
ATOM 2115 C CA . SER A 1 276 ? -3.025 2.809 -36.614 1.00 42.72 276 SER A CA 1
ATOM 2116 C C . SER A 1 276 ? -2.500 1.892 -37.709 1.00 42.72 276 SER A C 1
ATOM 2118 O O . SER A 1 276 ? -3.358 1.225 -38.335 1.00 42.72 276 SER A O 1
#

Foldseek 3Di:
DDPPPLPPDPQSVVVCCVVPVCVCVVDPDNDDDPVVRVVVVVVVVVVVVVVVCDDPDWHDFAKWWKQQQVVLWIKIKTFATQKDKWFFPDDDPFQKWWKFKDQAPHTFGTQGIWGWDDDGGMTITGRDDGIDMGIDPALQGWMWIFIDDPPHTGTIDTRPPSHDPQLPWKWKWQPVDPDSITITPDTFADEDLHFKMKIFGHPQWDKDWDPWDKDWDPDDHPNTTIMIIGGFTWMWIDDVDIGIYTYNDDPPPDDPDDDDADFDPDQDVVRTDGDD

Nearest PDB structures (foldseek):
  6fb4-assembly1_B  TM=3.525E-01  e=7.846E-01  Homo sapiens
  6fjd-assembly2_B  TM=3.645E-01  e=1.250E+00  Homo sapiens
  7qm2-assembly2_D  TM=2.531E-01  e=2.719E+00  Homo sapiens
  5vku-assembly1_J  TM=2.469E-01  e=6.559E+00  Human herpesvirus 5 strain AD169

Solvent-accessible surface area (backbone atoms only — not comparable to full-atom values): 15886 Å² total; per-residue (Å²): 142,77,91,84,68,54,89,84,51,100,55,47,65,65,51,44,49,71,76,43,70,61,53,67,80,76,42,100,61,94,65,61,86,70,70,42,52,59,54,48,52,51,51,50,53,52,52,54,58,60,61,62,78,73,62,90,84,61,59,64,66,34,58,50,45,28,44,23,74,92,74,61,41,42,37,35,42,37,38,46,23,53,64,43,76,37,62,35,94,61,76,69,98,59,54,58,32,40,34,30,36,24,47,64,89,43,80,72,44,80,74,43,78,31,55,41,53,78,55,85,44,39,36,40,31,51,46,87,75,38,75,48,76,43,76,58,89,56,47,68,37,47,30,28,45,36,36,18,52,97,85,42,80,66,34,59,41,75,39,56,82,46,53,40,57,70,46,74,33,38,35,34,23,44,54,72,58,95,58,78,55,22,45,58,70,46,55,49,58,39,72,34,62,52,37,29,37,34,32,41,27,25,71,82,43,48,76,51,65,42,77,34,51,77,44,79,50,96,56,70,48,80,72,14,40,33,34,39,32,42,47,47,29,41,38,40,42,36,59,99,58,79,31,51,34,34,31,43,38,72,87,67,93,77,63,82,85,80,84,84,56,62,81,64,96,66,95,48,90,71,81,77,64,71,61,135